Protein AF-A0A850T9M6-F1 (afdb_monomer)

Organism: NCBI:txid2292

Radius of gyration: 22.53 Å; Cα contacts (8 Å, |Δi|>4): 343; chains: 1; bounding box: 45×44×78 Å

pLDDT: mean 71.08, std 20.0, range [28.33, 97.94]

Nearest PDB structures (foldseek):
  4u7a-assembly1_A  TM=3.001E-01  e=3.888E+00  Saccharomyces cerevisiae
  6cb1-assembly1_s  TM=3.003E-01  e=6.653E+00  Saccharomyces cerevisiae BY4741

Secondary structure (DSSP, 8-state):
---TT----------S--HHHHHHHHHTTSSHHHHHHHHHH----B--------------------TT--EEEEETTEEEEE--TTS-GGGHHHHHHHHHHTS--SEEEEEETTEEEEEETTEEEEGGG-TTTSS-TT-TTHHHHHHHHHHHHTSTT--SEEEE---TTSPPP-SS--S-----S-TTTS---B---TTS--S------HHHHHHHHHHHTTEEEEEEE--S------SSSS-----EEEEEEPP---------

Mean predicted aligned error: 13.5 Å

Structure (mmCIF, N/CA/C/O backbone):
data_AF-A0A850T9M6-F1
#
_entry.id   AF-A0A850T9M6-F1
#
loop_
_atom_site.group_PDB
_atom_site.id
_atom_site.type_symbol
_atom_site.label_atom_id
_atom_site.label_alt_id
_atom_site.label_comp_id
_atom_site.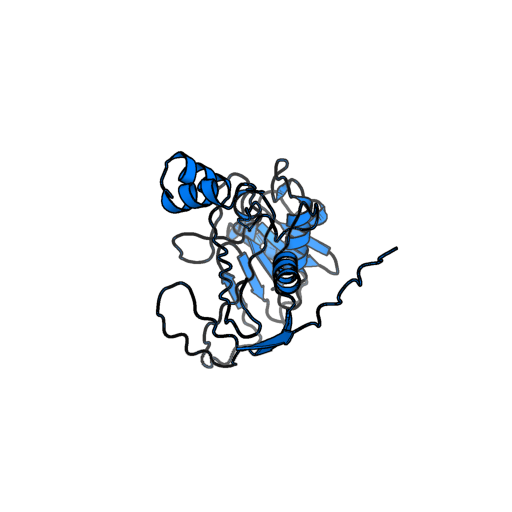label_asym_id
_atom_site.label_entity_id
_atom_site.label_seq_id
_atom_site.pdbx_PDB_ins_code
_atom_site.Cartn_x
_atom_site.Cartn_y
_atom_site.Cartn_z
_atom_site.occupancy
_atom_site.B_iso_or_equiv
_atom_site.auth_seq_id
_atom_site.auth_comp_id
_atom_site.auth_asym_id
_atom_site.auth_atom_id
_atom_site.pdbx_PDB_model_num
ATOM 1 N N . MET A 1 1 ? -23.544 -5.830 32.682 1.00 41.84 1 MET A N 1
ATOM 2 C CA . MET A 1 1 ? -22.616 -6.825 32.108 1.00 41.84 1 MET A CA 1
ATOM 3 C C . MET A 1 1 ? -23.428 -8.088 31.911 1.00 41.84 1 MET A C 1
ATOM 5 O O . MET A 1 1 ? -24.127 -8.452 32.847 1.00 41.84 1 MET A O 1
ATOM 9 N N . GLY A 1 2 ? -23.462 -8.617 30.689 1.00 39.50 2 GLY A N 1
ATOM 10 C CA . GLY A 1 2 ? -24.305 -9.758 30.318 1.00 39.50 2 GLY A CA 1
ATOM 11 C C . GLY A 1 2 ? -23.814 -11.073 30.923 1.00 39.50 2 GLY A C 1
ATOM 12 O O . GLY A 1 2 ? -22.624 -11.208 31.206 1.00 39.50 2 GLY A O 1
ATOM 13 N N . SER A 1 3 ? -24.736 -11.999 31.167 1.00 34.75 3 SER A N 1
ATOM 14 C CA . SER A 1 3 ? -24.468 -13.336 31.706 1.00 34.75 3 SER A CA 1
ATOM 15 C C . SER A 1 3 ? -23.745 -14.236 30.688 1.00 34.75 3 SER A C 1
ATOM 17 O O . SER A 1 3 ? -23.842 -13.992 29.482 1.00 34.75 3 SER A O 1
ATOM 19 N N . PRO A 1 4 ? -23.051 -15.304 31.135 1.00 38.16 4 PRO A N 1
ATOM 20 C CA . PRO A 1 4 ? -22.509 -16.325 30.238 1.00 38.16 4 PRO A CA 1
ATOM 21 C C . PRO A 1 4 ? -23.652 -16.922 29.401 1.00 38.16 4 PRO A C 1
ATOM 23 O O . PRO A 1 4 ? -24.587 -17.492 29.960 1.00 38.16 4 PRO A O 1
ATOM 26 N N . GLY A 1 5 ? -23.613 -16.726 28.080 1.00 45.19 5 GLY A N 1
ATOM 27 C CA . GLY A 1 5 ? -24.693 -17.092 27.149 1.00 45.19 5 GLY A CA 1
ATOM 28 C C . GLY A 1 5 ? -25.248 -15.934 26.310 1.00 45.19 5 GLY A C 1
ATOM 29 O O . GLY A 1 5 ? -25.942 -16.177 25.321 1.00 45.19 5 GLY A O 1
ATOM 30 N N . ASP A 1 6 ? -24.913 -14.683 26.636 1.00 43.72 6 ASP A N 1
ATOM 31 C CA . ASP A 1 6 ? -25.396 -13.533 25.873 1.00 43.72 6 ASP A CA 1
ATOM 32 C C . ASP A 1 6 ? -24.660 -13.409 24.530 1.00 43.72 6 ASP A C 1
ATOM 34 O O . ASP A 1 6 ? -23.451 -13.184 24.452 1.00 43.72 6 ASP A O 1
ATOM 38 N N . THR A 1 7 ? -25.412 -13.539 23.436 1.00 47.44 7 THR A N 1
ATOM 39 C CA . THR A 1 7 ? -24.894 -13.352 22.077 1.00 47.44 7 THR A CA 1
ATOM 40 C C . THR A 1 7 ? -24.537 -11.879 21.869 1.00 47.44 7 THR A C 1
ATOM 42 O O . THR A 1 7 ? -25.414 -11.024 21.754 1.00 47.44 7 THR A O 1
ATOM 45 N N . GLY A 1 8 ? -23.242 -11.566 21.823 1.00 50.41 8 GLY A N 1
ATOM 46 C CA . GLY A 1 8 ? -22.739 -10.220 21.547 1.00 50.41 8 GLY A CA 1
ATOM 47 C C . GLY A 1 8 ? -22.442 -9.996 20.062 1.00 50.41 8 GLY A C 1
ATOM 48 O O . GLY A 1 8 ? -21.829 -10.838 19.409 1.00 50.41 8 GLY A O 1
ATOM 49 N N . LEU A 1 9 ? -22.829 -8.836 19.523 1.00 46.00 9 LEU A N 1
ATOM 50 C CA . LEU A 1 9 ? -22.424 -8.386 18.188 1.00 46.00 9 LEU A CA 1
ATOM 51 C C . LEU A 1 9 ? -21.251 -7.409 18.307 1.00 46.00 9 LEU A C 1
ATOM 53 O O . LEU A 1 9 ? -21.397 -6.322 18.863 1.00 46.00 9 LEU A O 1
ATOM 57 N N . ILE A 1 10 ? -20.106 -7.763 17.725 1.00 53.38 10 ILE A N 1
ATOM 58 C CA . ILE A 1 10 ? -18.967 -6.852 17.586 1.00 53.38 10 ILE A CA 1
ATOM 59 C C . ILE A 1 10 ? -18.920 -6.379 16.137 1.00 53.38 10 ILE A C 1
ATOM 61 O O . ILE A 1 10 ? -18.546 -7.126 15.234 1.00 53.38 10 ILE A O 1
ATOM 65 N N . LEU A 1 11 ? -19.304 -5.123 15.913 1.00 50.72 11 LEU A N 1
ATOM 66 C CA . LEU A 1 11 ? -19.231 -4.493 14.600 1.00 50.72 11 LEU A CA 1
ATOM 67 C C . LEU A 1 11 ? -17.925 -3.699 14.481 1.00 50.72 11 LEU A C 1
ATOM 69 O O . LEU A 1 11 ? -17.796 -2.611 15.037 1.00 50.72 11 LEU A O 1
ATOM 73 N N . ILE A 1 12 ? -16.963 -4.223 13.720 1.00 55.34 12 ILE A N 1
ATOM 74 C CA . ILE A 1 12 ? -15.741 -3.494 13.357 1.00 55.34 12 ILE A CA 1
ATOM 75 C C . ILE A 1 12 ? -15.922 -2.956 11.940 1.00 55.34 12 ILE A C 1
ATOM 77 O O . ILE A 1 12 ? -15.677 -3.652 10.953 1.00 55.34 12 ILE A O 1
ATOM 81 N N . GLN A 1 13 ? -16.366 -1.706 11.827 1.00 52.00 13 GLN A N 1
ATOM 82 C CA . GLN A 1 13 ? -16.443 -1.032 10.537 1.00 52.00 13 GLN A CA 1
ATOM 83 C C . GLN A 1 13 ? -15.096 -0.389 10.209 1.00 52.00 13 GLN A C 1
ATOM 85 O O . GLN A 1 13 ? -14.693 0.601 10.813 1.00 52.00 13 GLN A O 1
ATOM 90 N N . ILE A 1 14 ? -14.411 -0.948 9.214 1.00 55.59 14 ILE A N 1
ATOM 91 C CA . ILE A 1 14 ? -13.205 -0.353 8.639 1.00 55.59 14 ILE A CA 1
ATOM 92 C C . ILE A 1 14 ? -13.620 0.340 7.343 1.00 55.59 14 ILE A C 1
ATOM 94 O O . ILE A 1 14 ? -13.916 -0.333 6.354 1.00 55.59 14 ILE A O 1
ATOM 98 N N . ASP A 1 15 ? -13.662 1.666 7.340 1.00 58.06 15 ASP A N 1
ATOM 99 C CA . ASP A 1 15 ? -13.985 2.486 6.166 1.00 58.06 15 ASP A CA 1
ATOM 100 C C . ASP A 1 15 ? -12.717 3.158 5.600 1.00 58.06 15 ASP A C 1
ATOM 102 O O . ASP A 1 15 ? -11.719 3.296 6.303 1.00 58.06 15 ASP A O 1
ATOM 106 N N . GLY A 1 16 ? -12.741 3.568 4.330 1.00 57.72 16 GLY A N 1
ATOM 107 C CA . GLY A 1 16 ? -11.674 4.346 3.682 1.00 57.72 16 GLY A CA 1
ATOM 108 C C . GLY A 1 16 ? -11.668 5.832 4.072 1.00 57.72 16 GLY A C 1
ATOM 109 O O . GLY A 1 16 ? -10.940 6.627 3.479 1.00 57.72 16 GLY A O 1
ATOM 110 N N . LEU A 1 17 ? -12.492 6.230 5.045 1.00 67.44 17 LEU A N 1
ATOM 111 C CA . LEU A 1 17 ? -12.597 7.605 5.516 1.00 67.44 17 LEU A CA 1
ATOM 112 C C . LEU A 1 17 ? -11.320 8.018 6.259 1.00 67.44 17 LEU A C 1
ATOM 114 O O . LEU A 1 17 ? -11.078 7.613 7.395 1.00 67.44 17 LEU A O 1
ATOM 118 N N . SER A 1 18 ? -10.512 8.875 5.634 1.00 70.06 18 SER A N 1
ATOM 119 C CA . SER A 1 18 ? -9.303 9.410 6.273 1.00 70.06 18 SER A CA 1
ATOM 120 C C . SER A 1 18 ? -9.630 10.193 7.550 1.00 70.06 18 SER A C 1
ATOM 122 O O . SER A 1 18 ? -10.650 10.887 7.622 1.00 70.06 18 SER A O 1
ATOM 124 N N . TYR A 1 19 ? -8.722 10.185 8.532 1.00 71.38 19 TYR A N 1
ATOM 125 C CA . TYR A 1 19 ? -8.902 10.937 9.780 1.00 71.38 19 TYR A CA 1
ATOM 126 C C . TYR A 1 19 ? -9.184 12.430 9.546 1.00 71.38 19 TYR A C 1
ATOM 128 O O . TYR A 1 19 ? -10.057 13.018 10.180 1.00 71.38 19 TYR A O 1
ATOM 136 N N . ARG A 1 20 ? -8.522 13.044 8.558 1.00 69.75 20 ARG A N 1
ATOM 137 C CA . ARG A 1 20 ? -8.758 14.449 8.193 1.00 69.75 20 ARG A CA 1
ATOM 138 C C . ARG A 1 20 ? -10.181 14.686 7.679 1.00 69.75 20 ARG A C 1
ATOM 140 O O . ARG A 1 20 ? -10.807 15.691 8.026 1.00 69.75 20 ARG A O 1
ATOM 147 N N . GLN A 1 21 ? -10.696 13.785 6.840 1.00 77.44 21 GLN A N 1
ATOM 148 C CA . GLN A 1 21 ? -12.073 13.874 6.350 1.00 77.44 21 GLN A CA 1
ATOM 149 C C . GLN A 1 21 ? -13.076 13.634 7.480 1.00 77.44 21 GLN A C 1
ATOM 151 O O . GLN A 1 21 ? -14.058 14.367 7.567 1.00 77.44 21 GLN A O 1
ATOM 156 N N . PHE A 1 22 ? -12.790 12.697 8.384 1.00 78.06 22 PHE A N 1
ATOM 157 C CA . PHE A 1 22 ? -13.578 12.466 9.591 1.00 78.06 22 PHE A CA 1
ATOM 158 C C . PHE A 1 22 ? -13.668 13.718 10.478 1.00 78.06 22 PHE A C 1
ATOM 160 O O . PHE A 1 22 ? -14.768 14.175 10.787 1.00 78.06 22 PHE A O 1
ATOM 167 N N . GLN A 1 23 ? -12.534 14.348 10.803 1.00 74.62 23 GLN A N 1
ATOM 168 C CA . GLN A 1 23 ? -12.504 15.603 11.564 1.00 74.62 23 GLN A CA 1
ATOM 169 C C . GLN A 1 23 ? -13.291 16.717 10.863 1.00 74.62 23 GLN A C 1
ATOM 171 O O . GLN A 1 23 ? -14.072 17.430 11.493 1.00 74.62 23 GLN A O 1
ATOM 176 N N . THR A 1 24 ? -13.137 16.839 9.542 1.00 76.88 24 THR A N 1
ATOM 177 C CA . THR A 1 24 ? -13.883 17.819 8.741 1.00 76.88 24 THR A CA 1
ATOM 178 C C . THR A 1 24 ? -15.390 17.554 8.797 1.00 76.88 24 THR A C 1
ATOM 180 O O . THR A 1 24 ? -16.179 18.491 8.921 1.00 76.88 24 THR A O 1
ATOM 183 N N . ALA A 1 25 ? -15.808 16.288 8.723 1.00 80.00 25 ALA A N 1
ATOM 184 C CA . ALA A 1 25 ? -17.208 15.890 8.789 1.00 80.00 25 ALA A CA 1
ATOM 185 C C . ALA A 1 25 ? -17.823 16.178 10.169 1.00 80.00 25 ALA A C 1
ATOM 187 O O . ALA A 1 25 ? -18.921 16.733 10.232 1.00 80.00 25 ALA A O 1
ATOM 188 N N . LEU A 1 26 ? -17.104 15.889 11.261 1.00 75.25 26 LEU A N 1
ATOM 189 C CA . LEU A 1 26 ? -17.526 16.228 12.626 1.00 75.25 26 LEU A CA 1
ATOM 190 C C . LEU A 1 26 ? -17.630 17.744 12.845 1.00 75.25 26 LEU A C 1
ATOM 192 O O . LEU A 1 26 ? -18.630 18.224 13.387 1.00 75.25 26 LEU A O 1
ATOM 196 N N . GLY A 1 27 ? -16.625 18.503 12.395 1.00 73.06 27 GLY A N 1
ATOM 197 C CA . GLY A 1 27 ? -16.596 19.964 12.507 1.00 73.06 27 GLY A CA 1
ATOM 198 C C . GLY A 1 27 ? -17.743 20.631 11.746 1.00 73.06 27 GLY A C 1
ATOM 199 O O . GLY A 1 27 ? -18.393 21.528 12.271 1.00 73.06 27 GLY A O 1
ATOM 200 N N . LYS A 1 28 ? -18.068 20.124 10.550 1.00 86.12 28 LYS A N 1
ATOM 201 C CA . LYS A 1 28 ? -19.204 20.588 9.732 1.00 86.12 28 LYS A CA 1
ATOM 202 C C . LYS A 1 28 ? -20.556 19.984 10.136 1.00 86.12 28 LYS A C 1
ATOM 204 O O . LYS A 1 28 ? -21.520 20.128 9.394 1.00 86.12 28 LYS A O 1
ATOM 209 N N . ASN A 1 29 ? -20.623 19.278 11.266 1.00 82.56 29 ASN A N 1
ATOM 210 C CA . ASN A 1 29 ? -21.823 18.604 11.766 1.00 82.56 29 ASN A CA 1
ATOM 211 C C . ASN A 1 29 ? -22.498 17.652 10.754 1.00 82.56 29 ASN A C 1
ATOM 213 O O . ASN A 1 29 ? -23.704 17.437 10.799 1.00 82.56 29 ASN A O 1
ATOM 217 N N . ARG A 1 30 ? -21.719 17.051 9.846 1.00 79.94 30 ARG A N 1
ATOM 218 C CA . ARG A 1 30 ? -22.204 16.072 8.853 1.00 79.94 30 ARG A CA 1
ATOM 219 C C . ARG A 1 30 ? -22.431 14.681 9.453 1.00 79.94 30 ARG A C 1
ATOM 221 O O . ARG A 1 30 ? -22.978 13.813 8.789 1.00 79.94 30 ARG A O 1
ATOM 228 N N . MET A 1 31 ? -21.992 14.468 10.696 1.00 77.31 31 MET A N 1
ATOM 229 C CA . MET A 1 31 ? -22.140 13.217 11.449 1.00 77.31 31 MET A CA 1
ATOM 230 C C . MET A 1 31 ? -22.695 13.499 12.862 1.00 77.31 31 MET A C 1
ATOM 232 O O . MET A 1 31 ? -22.008 13.252 13.855 1.00 77.31 31 MET A O 1
ATOM 236 N N . PRO A 1 32 ? -23.912 14.063 12.983 1.00 73.00 32 PRO A N 1
ATOM 237 C CA . PRO A 1 32 ? -24.423 14.603 14.247 1.00 73.00 32 PRO A CA 1
ATOM 238 C C . PRO A 1 32 ? -24.642 13.524 15.316 1.00 73.00 32 PRO A C 1
ATOM 240 O O . PRO A 1 32 ? -24.296 13.727 16.478 1.00 73.00 32 PRO A O 1
ATOM 243 N N . TYR A 1 33 ? -25.135 12.345 14.923 1.00 72.56 33 TYR A N 1
ATOM 244 C CA . TYR A 1 33 ? -25.311 11.217 15.841 1.00 72.56 33 TYR A CA 1
ATOM 245 C C . TYR A 1 33 ? -23.971 10.703 16.381 1.00 72.56 33 TYR A C 1
ATOM 247 O O . TYR A 1 33 ? -23.811 10.509 17.583 1.00 72.56 33 TYR A O 1
ATOM 255 N N . LEU A 1 34 ? -22.971 10.559 15.507 1.00 69.44 34 LEU A N 1
ATOM 256 C CA . LEU A 1 34 ? -21.636 10.132 15.917 1.00 69.44 34 LEU A CA 1
ATOM 257 C C . LEU A 1 34 ? -20.974 11.171 16.830 1.00 69.44 34 LEU A C 1
ATOM 259 O O . LEU A 1 34 ? -20.407 10.808 17.854 1.00 69.44 34 LEU A O 1
ATOM 263 N N . LYS A 1 35 ? -21.119 12.466 16.525 1.00 70.31 35 LYS A N 1
ATOM 264 C CA . LYS A 1 35 ? -20.670 13.567 17.392 1.00 70.31 35 LYS A CA 1
ATOM 265 C C . LYS A 1 35 ? -21.298 13.487 18.791 1.00 70.31 35 LYS A C 1
ATOM 267 O O . LYS A 1 35 ? -20.598 13.657 19.784 1.00 70.31 35 LYS A O 1
ATOM 272 N N . HIS A 1 36 ? -22.591 13.173 18.877 1.00 72.81 36 HIS A N 1
ATOM 273 C CA . HIS A 1 36 ? -23.288 12.961 20.150 1.00 72.81 36 HIS A CA 1
ATOM 274 C C . HIS A 1 36 ? -22.767 11.741 20.921 1.00 72.81 36 HIS A C 1
ATOM 276 O O . HIS A 1 36 ? -22.520 11.835 22.123 1.00 72.81 36 HIS A O 1
ATOM 282 N N . LEU A 1 37 ? -22.550 10.609 20.241 1.00 65.69 37 LEU A N 1
ATOM 283 C CA . LEU A 1 37 ? -21.987 9.403 20.860 1.00 65.69 37 LEU A CA 1
ATOM 284 C C . LEU A 1 37 ? -20.586 9.647 21.432 1.00 65.69 37 LEU A C 1
ATOM 286 O O . LEU A 1 37 ? -20.303 9.223 22.557 1.00 65.69 37 LEU A O 1
ATOM 290 N N . LEU A 1 38 ? -19.738 10.363 20.688 1.00 66.44 38 LEU A N 1
ATOM 291 C CA . LEU A 1 38 ? -18.390 10.729 21.122 1.00 66.44 38 LEU A CA 1
ATOM 292 C C . LEU A 1 38 ? -18.409 11.542 22.423 1.00 66.44 38 LEU A C 1
ATOM 294 O O . LEU A 1 38 ? -17.630 11.263 23.331 1.00 66.44 38 LEU A O 1
ATOM 298 N N . ASN A 1 39 ? -19.361 12.468 22.554 1.00 67.94 39 ASN A N 1
ATOM 299 C CA . ASN A 1 39 ? -19.514 13.301 23.747 1.00 67.94 39 ASN A CA 1
ATOM 300 C C . ASN A 1 39 ? -20.001 12.526 24.985 1.00 67.94 39 ASN A C 1
ATOM 302 O O . ASN A 1 39 ? -19.712 12.938 26.108 1.00 67.94 39 ASN A O 1
ATOM 306 N N . LYS A 1 40 ? -20.742 11.422 24.804 1.00 62.03 40 LYS A N 1
ATOM 307 C CA . LYS A 1 40 ? -21.294 10.632 25.917 1.00 62.03 40 LYS A CA 1
ATOM 308 C C . LYS A 1 40 ? -20.326 9.574 26.454 1.00 62.03 40 LYS A C 1
ATOM 310 O O . LYS A 1 40 ? -20.072 9.561 27.654 1.00 62.03 40 LYS A O 1
ATOM 315 N N . ASN A 1 41 ? -19.793 8.707 25.587 1.00 50.91 41 ASN A N 1
ATOM 316 C CA . ASN A 1 41 ? -19.165 7.442 26.015 1.00 50.91 41 ASN A CA 1
ATOM 317 C C . ASN A 1 41 ? -17.749 7.196 25.464 1.00 50.91 41 ASN A C 1
ATOM 319 O O . ASN A 1 41 ? -17.084 6.263 25.904 1.00 50.91 41 ASN A O 1
ATOM 323 N N . TYR A 1 42 ? -17.261 8.015 24.529 1.00 51.31 42 TYR A N 1
ATOM 324 C CA . TYR A 1 42 ? -15.978 7.795 23.846 1.00 51.31 42 TYR A CA 1
ATOM 325 C C . TYR A 1 42 ? -15.052 9.001 24.023 1.00 51.31 42 TYR A C 1
ATOM 327 O O . TYR A 1 42 ? -14.552 9.574 23.056 1.00 51.31 42 TYR A O 1
ATOM 335 N N . LYS A 1 43 ? -14.814 9.386 25.286 1.00 46.34 43 LYS A N 1
ATOM 336 C CA . LYS A 1 43 ? -14.027 10.577 25.667 1.00 46.34 43 LYS A CA 1
ATOM 337 C C . LYS A 1 43 ? -12.554 10.548 25.224 1.00 46.34 43 LYS A C 1
ATOM 339 O O . LYS A 1 43 ? -11.872 11.554 25.359 1.00 46.34 43 LYS A O 1
ATOM 344 N N . ASN A 1 44 ? -12.074 9.436 24.664 1.00 46.44 44 ASN A N 1
ATOM 345 C CA . ASN A 1 44 ? -10.696 9.256 24.217 1.00 46.44 44 ASN A CA 1
ATOM 346 C C . ASN A 1 44 ? -10.658 8.827 22.744 1.00 46.44 44 ASN A C 1
ATOM 348 O O . ASN A 1 44 ? -10.510 7.647 22.433 1.00 46.44 44 ASN A O 1
ATOM 352 N N . ILE A 1 45 ? -10.781 9.788 21.827 1.00 45.00 45 ILE A N 1
ATOM 353 C CA . ILE A 1 45 ? -10.467 9.552 20.413 1.00 45.00 45 ILE A CA 1
ATOM 354 C C . ILE A 1 45 ? -8.950 9.539 20.293 1.00 45.00 45 ILE A C 1
ATOM 356 O O . ILE A 1 45 ? -8.296 10.546 20.566 1.00 45.00 45 ILE A O 1
ATOM 360 N N . ARG A 1 46 ? -8.385 8.408 19.878 1.00 48.03 46 ARG A N 1
ATOM 361 C CA . ARG A 1 46 ? -6.953 8.301 19.614 1.00 48.03 46 ARG A CA 1
ATOM 362 C C . ARG A 1 46 ? -6.732 7.903 18.154 1.00 48.03 46 ARG A C 1
ATOM 364 O O . ARG A 1 46 ? -7.354 6.976 17.635 1.00 48.03 46 ARG A O 1
ATOM 371 N N . SER A 1 47 ? -5.876 8.651 17.463 1.00 39.06 47 SER A N 1
ATOM 372 C CA . SER A 1 47 ? -5.465 8.338 16.093 1.00 39.06 47 SER A CA 1
ATOM 373 C C . SER A 1 47 ? -4.492 7.172 16.132 1.00 39.06 47 SER A C 1
ATOM 375 O O . SER A 1 47 ? -3.390 7.317 16.661 1.00 39.06 47 SER A O 1
ATOM 377 N N . PHE A 1 48 ? -4.889 6.033 15.576 1.00 44.38 48 PHE A N 1
ATOM 378 C CA . PHE A 1 48 ? -4.074 4.835 15.580 1.00 44.38 48 PHE A CA 1
ATOM 379 C C . PHE A 1 48 ? -4.219 4.059 14.290 1.00 44.38 48 PHE A C 1
ATOM 381 O O . PHE A 1 48 ? -5.279 4.001 13.675 1.00 44.38 48 PHE A O 1
ATOM 388 N N . PHE A 1 49 ? -3.109 3.435 13.936 1.00 36.50 49 PHE A N 1
ATOM 389 C CA . PHE A 1 49 ? -2.930 2.612 12.764 1.00 36.50 49 PHE A CA 1
ATOM 390 C C . PHE A 1 49 ? -3.856 1.396 12.725 1.00 36.50 49 PHE A C 1
ATOM 392 O O . PHE A 1 49 ? -4.193 0.799 13.739 1.00 36.50 49 PHE A O 1
ATOM 399 N N . LEU A 1 50 ? -4.235 1.017 11.512 1.00 28.33 50 LEU A N 1
ATOM 400 C CA . LEU A 1 50 ? -5.094 -0.112 11.197 1.00 28.33 50 LEU A CA 1
ATOM 401 C C . LEU A 1 50 ? -4.857 -0.454 9.726 1.00 28.33 50 LEU A C 1
ATOM 403 O O . LEU A 1 50 ? -4.806 0.440 8.885 1.00 28.33 50 LEU A O 1
ATOM 407 N N . LYS A 1 51 ? -4.688 -1.737 9.403 1.00 35.66 51 LYS A N 1
ATOM 408 C CA . LYS A 1 51 ? -4.552 -2.208 8.017 1.00 35.66 51 LYS A CA 1
ATOM 409 C C . LYS A 1 51 ? -5.784 -3.039 7.688 1.00 35.66 51 LYS A C 1
ATOM 411 O O . LYS A 1 51 ? -6.084 -3.983 8.405 1.00 35.66 51 LYS A O 1
ATOM 416 N N . LYS A 1 52 ? -6.504 -2.701 6.625 1.00 33.41 52 LYS A N 1
ATOM 417 C CA . LYS A 1 52 ? -7.618 -3.516 6.134 1.00 33.41 52 LYS A CA 1
ATOM 418 C C . LYS A 1 52 ? -7.053 -4.600 5.215 1.00 33.41 52 LYS A C 1
ATOM 420 O O . LYS A 1 52 ? -6.314 -4.280 4.290 1.00 33.41 52 LYS A O 1
ATOM 425 N N . GLN A 1 53 ? -7.395 -5.861 5.460 1.00 32.34 53 GLN A N 1
ATOM 426 C CA . GLN A 1 53 ? -7.358 -6.896 4.426 1.00 32.34 53 GLN A CA 1
ATOM 427 C C . GLN A 1 53 ? -8.774 -7.026 3.863 1.00 32.34 53 GLN A C 1
ATOM 429 O O . GLN A 1 53 ? -9.741 -7.058 4.625 1.00 32.34 53 GLN A O 1
ATOM 434 N N . LYS A 1 54 ? -8.909 -7.088 2.539 1.00 34.12 54 LYS A N 1
ATOM 435 C CA . LYS A 1 54 ? -10.142 -7.543 1.900 1.00 34.12 54 LYS A CA 1
ATOM 436 C C . LYS A 1 54 ? -9.768 -8.507 0.783 1.00 34.12 54 LYS A C 1
ATOM 438 O O . LYS A 1 54 ? -9.009 -8.147 -0.109 1.00 34.12 54 LYS A O 1
ATOM 443 N N . ALA A 1 55 ? -10.283 -9.725 0.898 1.00 32.50 55 ALA A N 1
ATOM 444 C CA . ALA A 1 55 ? -10.295 -10.717 -0.162 1.00 32.50 55 ALA A CA 1
ATOM 445 C C . ALA A 1 55 ? -11.348 -10.324 -1.207 1.00 32.50 55 ALA A C 1
ATOM 447 O O . ALA A 1 55 ? -12.406 -9.792 -0.852 1.00 32.50 55 ALA A O 1
ATOM 448 N N . GLN A 1 56 ? -11.069 -10.605 -2.478 1.00 37.53 56 GLN A N 1
ATOM 449 C CA . GLN A 1 56 ? -12.042 -10.483 -3.554 1.00 37.53 56 GLN A CA 1
ATOM 450 C C . GLN A 1 56 ? -12.032 -11.774 -4.377 1.00 37.53 56 GLN A C 1
ATOM 452 O O . GLN A 1 56 ? -11.037 -12.100 -5.015 1.00 37.53 56 GLN A O 1
ATOM 457 N N . ASN A 1 57 ? -13.150 -12.501 -4.319 1.00 30.44 57 ASN A N 1
ATOM 458 C CA . ASN A 1 57 ? -13.493 -13.571 -5.249 1.00 30.44 57 ASN A CA 1
ATOM 459 C C . ASN A 1 57 ? -14.075 -12.948 -6.522 1.00 30.44 57 ASN A C 1
ATOM 461 O O . ASN A 1 57 ? -15.000 -12.131 -6.439 1.00 30.44 57 ASN A O 1
ATOM 465 N N . ARG A 1 58 ? -13.594 -13.392 -7.684 1.00 35.12 58 ARG A N 1
ATOM 466 C CA . ARG A 1 58 ? -14.378 -13.432 -8.921 1.00 35.12 58 ARG A CA 1
ATOM 467 C C . ARG A 1 58 ? -14.176 -14.781 -9.603 1.00 35.12 58 ARG A C 1
ATOM 469 O O . ARG A 1 58 ? -13.082 -15.326 -9.617 1.00 35.12 58 ARG A O 1
ATOM 476 N N . ASP A 1 59 ? -15.305 -15.271 -10.086 1.00 35.94 59 ASP A N 1
ATOM 477 C CA . ASP A 1 59 ? -15.567 -16.544 -10.740 1.00 35.94 59 ASP A CA 1
ATOM 478 C C . ASP A 1 59 ? -14.931 -16.541 -12.142 1.00 35.94 59 ASP A C 1
ATOM 480 O O . ASP A 1 59 ? -15.332 -15.753 -13.001 1.00 35.94 59 ASP A O 1
ATOM 484 N N . GLU A 1 60 ? -13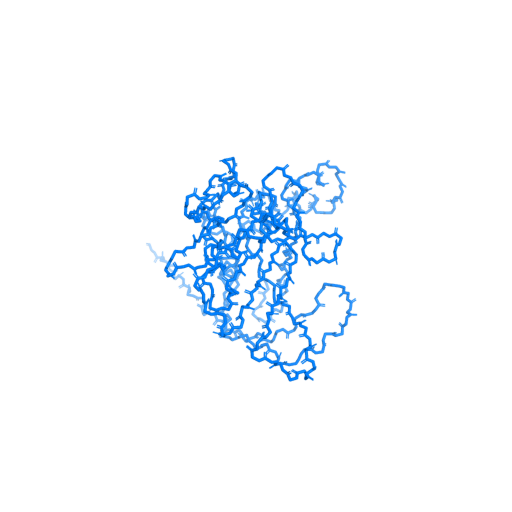.914 -17.374 -12.366 1.00 36.31 60 GLU A N 1
ATOM 485 C CA . GLU A 1 60 ? -13.367 -17.646 -13.699 1.00 36.31 60 GLU A CA 1
ATOM 486 C C . GLU A 1 60 ? -13.804 -19.045 -14.122 1.00 36.31 60 GLU A C 1
ATOM 488 O O . GLU A 1 60 ? -13.142 -20.055 -13.882 1.00 36.31 60 GLU A O 1
ATOM 493 N N . SER A 1 61 ? -14.956 -19.102 -14.784 1.00 38.22 61 SER A N 1
ATOM 494 C CA . SER A 1 61 ? -15.354 -20.267 -15.555 1.00 38.22 61 SER A CA 1
ATOM 495 C C . SER A 1 61 ? -14.301 -20.547 -16.636 1.00 38.22 61 SER A C 1
ATOM 497 O O . SER A 1 61 ? -14.216 -19.819 -17.626 1.00 38.22 61 SER A O 1
ATOM 499 N N . SER A 1 62 ? -13.524 -21.614 -16.436 1.00 39.69 62 SER A N 1
ATOM 500 C CA . SER A 1 62 ? -13.009 -22.523 -17.468 1.00 39.69 62 SER A CA 1
ATOM 501 C C . SER A 1 62 ? -12.594 -21.857 -18.795 1.00 39.69 62 SER A C 1
ATOM 503 O O . SER A 1 62 ? -13.225 -22.059 -19.836 1.00 39.69 62 SER A O 1
ATOM 505 N N . ARG A 1 63 ? -11.486 -21.111 -18.788 1.00 42.66 63 ARG A N 1
ATOM 506 C CA . ARG A 1 63 ? -10.667 -20.919 -19.995 1.00 42.66 63 ARG A CA 1
ATOM 507 C C . ARG A 1 63 ? -9.386 -21.718 -19.830 1.00 42.66 63 ARG A C 1
ATOM 509 O O . ARG A 1 63 ? -8.704 -21.585 -18.821 1.00 42.66 63 ARG A O 1
ATOM 516 N N . THR A 1 64 ? -9.066 -22.561 -20.804 1.00 39.03 64 THR A N 1
ATOM 517 C CA . THR A 1 64 ? -7.794 -23.286 -20.855 1.00 39.03 64 THR A CA 1
ATOM 518 C C . THR A 1 64 ? -6.681 -22.262 -21.062 1.00 39.03 64 THR A C 1
ATOM 520 O O . THR A 1 64 ? -6.517 -21.735 -22.160 1.00 39.03 64 THR A O 1
ATOM 523 N N . ILE A 1 65 ? -5.981 -21.904 -19.985 1.00 50.75 65 ILE A N 1
ATOM 524 C CA . ILE A 1 65 ? -5.019 -20.800 -19.997 1.00 50.75 65 ILE A CA 1
ATOM 525 C C . ILE A 1 65 ? -3.686 -21.282 -20.572 1.00 50.75 65 ILE A C 1
ATOM 527 O O . ILE A 1 65 ? -3.103 -22.245 -20.071 1.00 50.75 65 ILE A O 1
ATOM 531 N N . SER A 1 66 ? -3.191 -20.593 -21.602 1.00 51.44 66 SER A N 1
ATOM 532 C CA . SER A 1 66 ? -1.895 -20.886 -22.218 1.00 51.44 66 SER A CA 1
ATOM 533 C C . SER A 1 66 ? -0.739 -20.563 -21.261 1.00 51.44 66 SER A C 1
ATOM 535 O O . SER A 1 66 ? -0.796 -19.596 -20.498 1.00 51.44 66 SER A O 1
ATOM 537 N N . ALA A 1 67 ? 0.329 -21.364 -21.299 1.00 59.41 67 ALA A N 1
ATOM 538 C CA . ALA A 1 67 ? 1.540 -21.156 -20.497 1.00 59.41 67 ALA A CA 1
ATOM 539 C C . ALA A 1 67 ? 2.346 -19.902 -20.907 1.00 59.41 67 ALA A C 1
ATOM 541 O O . ALA A 1 67 ? 3.251 -19.496 -20.174 1.00 59.41 67 ALA A O 1
ATOM 542 N N . ASP A 1 68 ? 1.977 -19.287 -22.036 1.00 65.44 68 ASP A N 1
ATOM 543 C CA . ASP A 1 68 ? 2.704 -18.193 -22.688 1.00 65.44 68 ASP A CA 1
ATOM 544 C C . ASP A 1 68 ? 2.023 -16.823 -22.556 1.00 65.44 68 ASP A C 1
ATOM 546 O O . ASP A 1 68 ? 2.461 -15.840 -23.148 1.00 65.44 68 ASP A O 1
ATOM 550 N N . GLU A 1 69 ? 0.960 -16.732 -21.759 1.00 73.25 69 GLU A N 1
ATOM 551 C CA . GLU A 1 69 ? 0.188 -15.503 -21.589 1.00 73.25 69 GLU A CA 1
ATOM 552 C C . GLU A 1 69 ? 0.697 -14.650 -20.413 1.00 73.25 69 GLU A C 1
ATOM 554 O O . GLU A 1 69 ? 0.942 -15.155 -19.313 1.00 73.25 69 GLU A O 1
ATOM 559 N N . ILE A 1 70 ? 0.811 -13.335 -20.630 1.00 79.12 70 ILE A N 1
ATOM 560 C CA . ILE A 1 70 ? 1.006 -12.357 -19.551 1.00 79.12 70 ILE A CA 1
ATOM 561 C C . ILE A 1 70 ? -0.322 -12.189 -18.815 1.00 79.12 70 ILE A C 1
ATOM 563 O O . ILE A 1 70 ? -1.326 -11.829 -19.424 1.00 79.12 70 ILE A O 1
ATOM 567 N N . ARG A 1 71 ? -0.326 -12.385 -17.493 1.00 80.62 71 ARG A N 1
ATOM 568 C CA . ARG A 1 71 ? -1.530 -12.190 -16.670 1.00 80.62 71 ARG A CA 1
ATOM 569 C C . ARG A 1 71 ? -1.426 -10.915 -15.864 1.00 80.62 71 ARG A C 1
ATOM 571 O O . ARG A 1 71 ? -0.394 -10.651 -15.255 1.00 80.62 71 ARG A O 1
ATOM 578 N N . ILE A 1 72 ? -2.512 -10.155 -15.814 1.00 81.19 72 ILE A N 1
ATOM 579 C CA . ILE A 1 72 ? -2.584 -8.914 -15.050 1.00 81.19 72 ILE A CA 1
ATOM 580 C C . ILE A 1 72 ? -3.801 -8.986 -14.137 1.00 81.19 72 ILE A C 1
ATOM 582 O O . ILE A 1 72 ? -4.915 -9.222 -14.593 1.00 81.19 72 ILE A O 1
ATOM 586 N N . THR A 1 73 ? -3.586 -8.759 -12.846 1.00 82.06 73 THR A N 1
ATOM 587 C CA . THR A 1 73 ? -4.659 -8.576 -11.863 1.00 82.06 73 THR A CA 1
ATOM 588 C C . THR A 1 73 ? -4.520 -7.205 -11.233 1.00 82.06 73 THR A C 1
ATOM 590 O O . THR A 1 73 ? -3.413 -6.781 -10.893 1.00 82.06 73 THR A O 1
ATOM 593 N N . THR A 1 74 ? -5.629 -6.484 -11.108 1.00 79.25 74 THR A N 1
ATOM 594 C CA . THR A 1 74 ? -5.647 -5.131 -10.557 1.00 79.25 74 THR A CA 1
ATOM 595 C C . THR A 1 74 ? -6.757 -4.985 -9.531 1.00 79.25 74 THR A C 1
ATOM 597 O O . THR A 1 74 ? -7.836 -5.563 -9.659 1.00 79.25 74 THR A O 1
ATOM 600 N N . MET A 1 75 ? -6.478 -4.206 -8.490 1.00 74.69 75 MET A N 1
ATOM 601 C CA . MET A 1 75 ? -7.467 -3.772 -7.515 1.00 74.69 75 MET A CA 1
ATOM 602 C C . MET A 1 75 ? -7.096 -2.365 -7.053 1.00 74.69 75 MET A C 1
ATOM 604 O O . MET A 1 75 ? -6.112 -2.159 -6.336 1.00 74.69 75 MET A O 1
ATOM 608 N N . GLY A 1 76 ? -7.888 -1.385 -7.481 1.00 84.06 76 GLY A N 1
ATOM 609 C CA . GLY A 1 76 ? -7.637 0.019 -7.191 1.00 84.06 76 GLY A CA 1
ATOM 610 C C . GLY A 1 76 ? -6.300 0.509 -7.766 1.00 84.06 76 GLY A C 1
ATOM 611 O O . GLY A 1 76 ? -6.013 0.272 -8.943 1.00 84.06 76 GLY A O 1
ATOM 612 N N . PRO A 1 77 ? -5.450 1.188 -6.973 1.00 89.38 77 PRO A N 1
ATOM 613 C CA . PRO A 1 77 ? -4.185 1.730 -7.447 1.00 89.38 77 PRO A CA 1
ATOM 614 C C . PRO A 1 77 ? -3.055 0.694 -7.467 1.00 89.38 77 PRO A C 1
ATOM 616 O O . PRO A 1 77 ? -1.925 1.080 -7.728 1.00 89.38 77 PRO A O 1
ATOM 619 N N . LEU A 1 78 ? -3.298 -0.584 -7.156 1.00 91.44 78 LEU A N 1
ATOM 620 C CA . LEU A 1 78 ? -2.279 -1.636 -7.185 1.00 91.44 78 LEU A CA 1
ATOM 621 C C . LEU A 1 78 ? -2.626 -2.706 -8.218 1.00 91.44 78 LEU A C 1
ATOM 623 O O . LEU A 1 78 ? -3.791 -3.055 -8.414 1.00 91.44 78 LEU A O 1
ATOM 627 N N . GLY A 1 79 ? -1.596 -3.259 -8.847 1.00 87.12 79 GLY A N 1
ATOM 628 C CA . GLY A 1 79 ? -1.725 -4.390 -9.750 1.00 87.12 79 GLY A CA 1
ATOM 629 C C . GLY A 1 79 ? -0.510 -5.303 -9.714 1.00 87.12 79 GLY A C 1
ATOM 630 O O . GLY A 1 79 ? 0.578 -4.899 -9.310 1.00 87.12 79 GLY A O 1
ATOM 631 N N . HIS A 1 80 ? -0.704 -6.539 -10.148 1.00 91.31 80 HIS A N 1
ATOM 632 C CA . HIS A 1 80 ? 0.343 -7.540 -10.291 1.00 91.31 80 HIS A CA 1
ATOM 633 C C . HIS A 1 80 ? 0.354 -8.044 -11.731 1.00 91.31 80 HIS A C 1
ATOM 635 O O . HIS A 1 80 ? -0.693 -8.397 -12.276 1.00 91.31 80 HIS A O 1
ATOM 641 N N . ILE A 1 81 ? 1.542 -8.076 -12.327 1.00 87.88 81 ILE A N 1
ATOM 642 C CA . ILE A 1 81 ? 1.797 -8.599 -13.667 1.00 87.88 81 ILE A CA 1
ATOM 643 C C . ILE A 1 81 ? 2.614 -9.880 -13.507 1.00 87.88 81 ILE A C 1
ATOM 645 O O . ILE A 1 81 ? 3.686 -9.861 -12.903 1.00 87.88 81 ILE A O 1
ATOM 649 N N . TYR A 1 82 ? 2.107 -10.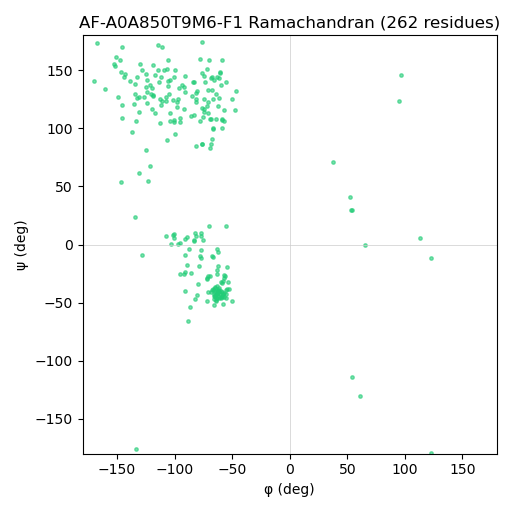981 -14.046 1.00 84.75 82 TYR A N 1
ATOM 650 C CA . TYR A 1 82 ? 2.760 -12.286 -14.060 1.00 84.75 82 TYR A CA 1
ATOM 651 C C . TYR A 1 82 ? 3.244 -12.572 -15.476 1.00 84.75 82 TYR A C 1
ATOM 653 O O . TYR A 1 82 ? 2.451 -12.552 -16.421 1.00 84.75 82 TYR A O 1
ATOM 661 N N . LEU A 1 83 ? 4.542 -12.822 -15.617 1.00 82.19 83 LEU A N 1
ATOM 662 C CA . LEU A 1 83 ? 5.168 -13.096 -16.902 1.00 82.19 83 LEU A CA 1
ATOM 663 C C . LEU A 1 83 ? 5.157 -14.608 -17.187 1.00 82.19 83 LEU A C 1
ATOM 665 O O . LEU A 1 83 ? 5.311 -15.417 -16.266 1.00 82.19 83 LEU A O 1
ATOM 669 N N . PRO A 1 84 ? 4.992 -15.022 -18.454 1.00 72.69 84 PRO A N 1
ATOM 670 C CA . PRO A 1 84 ? 5.078 -16.428 -18.825 1.00 72.69 84 PRO A CA 1
ATOM 671 C C . PRO A 1 84 ? 6.483 -16.978 -18.559 1.00 72.69 84 PRO A C 1
ATOM 673 O O . PRO A 1 84 ? 7.484 -16.297 -18.780 1.00 72.69 84 PRO A O 1
ATOM 676 N N . ARG A 1 85 ? 6.573 -18.244 -18.126 1.00 64.12 85 ARG A N 1
ATOM 677 C CA . ARG A 1 85 ? 7.838 -18.887 -17.703 1.00 64.12 85 ARG A CA 1
ATOM 678 C C . ARG A 1 85 ? 8.943 -18.853 -18.767 1.00 64.12 85 ARG A C 1
ATOM 680 O O . ARG A 1 85 ? 10.116 -18.903 -18.405 1.00 64.12 85 ARG A O 1
ATOM 687 N N . GLN A 1 86 ? 8.575 -18.798 -20.049 1.00 57.09 86 GLN A N 1
ATOM 688 C CA . GLN A 1 86 ? 9.516 -18.756 -21.172 1.00 57.09 86 GLN A CA 1
ATOM 689 C C . GLN A 1 86 ? 10.233 -17.403 -21.294 1.00 57.09 86 GLN A C 1
ATOM 691 O O . GLN A 1 86 ? 11.394 -17.356 -21.706 1.00 57.09 86 GLN A O 1
ATOM 696 N N . ILE A 1 87 ? 9.589 -16.311 -20.861 1.00 57.69 87 ILE A N 1
ATOM 697 C CA . ILE A 1 87 ? 10.258 -15.027 -20.652 1.00 57.69 87 ILE A CA 1
ATOM 698 C C . ILE A 1 87 ? 11.040 -15.165 -19.348 1.00 57.69 87 ILE A C 1
ATOM 700 O O . ILE A 1 87 ? 10.575 -14.859 -18.251 1.00 57.69 87 ILE A O 1
ATOM 704 N N . LEU A 1 88 ? 12.258 -15.690 -19.473 1.00 55.03 88 LEU A N 1
ATOM 705 C CA . LEU A 1 88 ? 13.252 -15.627 -18.415 1.00 55.03 88 LEU A CA 1
ATOM 706 C C . LEU A 1 88 ? 13.284 -14.192 -17.872 1.00 55.03 88 LEU A C 1
ATOM 708 O O . LEU A 1 88 ? 13.387 -13.247 -18.653 1.00 55.03 88 LEU A O 1
ATOM 712 N N . LYS A 1 89 ? 13.255 -14.053 -16.539 1.00 60.34 89 LYS A N 1
ATOM 713 C CA . LYS A 1 89 ? 13.334 -12.811 -15.730 1.00 60.34 89 LYS A CA 1
ATOM 714 C C . LYS A 1 89 ? 14.573 -11.929 -16.001 1.00 60.34 89 LYS A C 1
ATOM 716 O O . LYS A 1 89 ? 14.926 -11.081 -15.190 1.00 60.34 89 LYS A O 1
ATOM 721 N N . LYS A 1 90 ? 15.269 -12.166 -17.113 1.00 59.59 90 LYS A N 1
ATOM 722 C CA . LYS A 1 90 ? 16.546 -11.591 -17.521 1.00 59.59 90 LYS A CA 1
ATOM 723 C C . LYS A 1 90 ? 16.494 -10.079 -17.711 1.00 59.59 90 LYS A C 1
ATOM 725 O O . LYS A 1 90 ? 17.558 -9.480 -17.654 1.00 59.59 90 LYS A O 1
ATOM 730 N N . ASP A 1 91 ? 15.313 -9.470 -17.862 1.00 77.69 91 ASP A N 1
ATOM 731 C CA . ASP A 1 91 ? 15.227 -8.008 -17.900 1.00 77.69 91 ASP A CA 1
ATOM 732 C C . ASP A 1 91 ? 13.949 -7.405 -17.284 1.00 77.69 91 ASP A C 1
ATOM 734 O O . ASP A 1 91 ? 13.240 -6.602 -17.892 1.00 77.69 91 ASP A O 1
ATOM 738 N N . LEU A 1 92 ? 13.651 -7.771 -16.029 1.00 87.81 92 LEU A N 1
ATOM 739 C CA . LEU A 1 92 ? 12.593 -7.101 -15.249 1.00 87.81 92 LEU A CA 1
ATOM 740 C C . LEU A 1 92 ? 12.831 -5.588 -15.131 1.00 87.81 92 LEU A C 1
ATOM 742 O O . LEU A 1 92 ? 11.879 -4.818 -15.033 1.00 87.81 92 LEU A O 1
ATOM 746 N N . LYS A 1 93 ? 14.098 -5.160 -15.173 1.00 89.94 93 LYS A N 1
ATOM 747 C CA . LYS A 1 93 ? 14.484 -3.752 -15.132 1.00 89.94 93 LYS A CA 1
ATOM 748 C C . LYS A 1 93 ? 14.018 -3.004 -16.381 1.00 89.94 93 LYS A C 1
ATOM 750 O O . LYS A 1 93 ? 13.378 -1.966 -16.229 1.00 89.94 93 LYS A O 1
ATOM 755 N N . ALA A 1 94 ? 14.318 -3.500 -17.583 1.00 86.00 94 ALA A N 1
ATOM 756 C CA . ALA A 1 94 ? 13.848 -2.875 -18.817 1.00 86.00 94 ALA A CA 1
ATOM 757 C C . ALA A 1 94 ? 12.322 -2.904 -18.903 1.00 86.00 94 ALA A C 1
ATOM 759 O O . ALA A 1 94 ? 11.719 -1.886 -19.219 1.00 86.00 94 ALA A O 1
ATOM 760 N N . ALA A 1 95 ? 11.685 -4.019 -18.526 1.00 88.06 95 ALA A N 1
ATOM 761 C CA . ALA A 1 95 ? 10.227 -4.097 -18.490 1.00 88.06 95 ALA A CA 1
ATOM 762 C C . ALA A 1 95 ? 9.615 -3.050 -17.539 1.00 88.06 95 ALA A C 1
ATOM 764 O O . ALA A 1 95 ? 8.682 -2.343 -17.912 1.00 88.06 95 ALA A O 1
ATOM 765 N N . ALA A 1 96 ? 10.161 -2.902 -16.327 1.00 90.94 96 ALA A N 1
ATOM 766 C CA . ALA A 1 96 ? 9.712 -1.883 -15.382 1.00 90.94 96 ALA A CA 1
ATOM 767 C C . ALA A 1 96 ? 9.913 -0.459 -15.923 1.00 90.94 96 ALA A C 1
ATOM 769 O O . ALA A 1 96 ? 9.035 0.386 -15.756 1.00 90.94 96 ALA A O 1
ATOM 770 N N . TRP A 1 97 ? 11.039 -0.201 -16.592 1.00 89.81 97 TRP A N 1
ATOM 771 C CA . TRP A 1 97 ? 11.324 1.088 -17.220 1.00 89.81 97 TRP A CA 1
ATOM 772 C C . TRP A 1 97 ? 10.341 1.412 -18.352 1.00 89.81 97 TRP A C 1
ATOM 774 O O . TRP A 1 97 ? 9.776 2.503 -18.373 1.00 89.81 97 TRP A O 1
ATOM 784 N N . GLU A 1 98 ? 10.064 0.456 -19.239 1.00 85.56 98 GLU A N 1
ATOM 785 C CA . GLU A 1 98 ? 9.097 0.618 -20.331 1.00 85.56 98 GLU A CA 1
ATOM 786 C C . GLU A 1 98 ? 7.675 0.861 -19.818 1.00 85.56 98 GLU A C 1
ATOM 788 O O . GLU A 1 98 ? 6.958 1.718 -20.334 1.00 85.56 98 GLU A O 1
ATOM 793 N N . LEU A 1 99 ? 7.265 0.175 -18.750 1.00 88.62 99 LEU A N 1
ATOM 794 C CA . LEU A 1 99 ? 5.971 0.437 -18.119 1.00 88.62 99 LEU A CA 1
ATOM 795 C C . LEU A 1 99 ? 5.870 1.873 -17.586 1.00 88.62 99 LEU A C 1
ATOM 797 O O . LEU A 1 99 ? 4.813 2.494 -17.691 1.00 88.62 99 LEU A O 1
ATOM 801 N N . VAL A 1 100 ? 6.957 2.417 -17.041 1.00 91.25 100 VAL A N 1
ATOM 802 C CA . VAL A 1 100 ? 6.992 3.800 -16.554 1.00 91.25 100 VAL A CA 1
ATOM 803 C C . VAL A 1 100 ? 6.982 4.805 -17.705 1.00 91.25 100 VAL A C 1
ATOM 805 O O . VAL A 1 100 ? 6.203 5.756 -17.674 1.00 91.25 100 VAL A O 1
ATOM 808 N N . VAL A 1 101 ? 7.840 4.621 -18.708 1.00 85.94 101 VAL A N 1
ATOM 809 C CA . VAL A 1 101 ? 8.069 5.618 -19.767 1.00 85.94 101 VAL A CA 1
ATOM 810 C C . VAL A 1 101 ? 7.012 5.541 -20.863 1.00 85.94 101 VAL A C 1
ATOM 812 O O . VAL A 1 101 ? 6.451 6.566 -21.247 1.00 85.94 101 VAL A O 1
ATOM 815 N N . SER A 1 102 ? 6.718 4.335 -21.343 1.00 81.38 102 SER A N 1
ATOM 816 C CA . SER A 1 102 ? 5.858 4.106 -22.506 1.00 81.38 102 SER A CA 1
ATOM 817 C C . SER A 1 102 ? 4.393 3.938 -22.102 1.00 81.38 102 SER A C 1
ATOM 819 O O . SER A 1 102 ? 3.505 4.483 -22.755 1.00 81.38 102 SER A O 1
ATOM 821 N N . ALA A 1 103 ? 4.124 3.234 -20.996 1.00 82.56 103 ALA A N 1
ATOM 822 C CA . ALA A 1 103 ? 2.760 3.030 -20.491 1.00 82.56 103 ALA A CA 1
ATOM 823 C C . ALA A 1 103 ? 2.336 4.042 -19.409 1.00 82.56 103 ALA A C 1
ATOM 825 O O . ALA A 1 103 ? 1.216 3.963 -18.902 1.00 82.56 103 ALA A O 1
ATOM 826 N N . ALA A 1 104 ? 3.210 4.995 -19.059 1.00 89.75 104 ALA A N 1
ATOM 827 C CA . ALA A 1 104 ? 2.965 6.029 -18.053 1.00 89.75 104 ALA A CA 1
ATOM 828 C C . ALA A 1 104 ? 2.521 5.480 -16.680 1.00 89.75 104 ALA A C 1
ATOM 830 O O . ALA A 1 104 ? 1.791 6.148 -15.938 1.00 89.75 104 ALA A O 1
ATOM 831 N N . ILE A 1 105 ? 2.952 4.262 -16.323 1.00 92.19 105 ILE A N 1
ATOM 832 C CA . ILE A 1 105 ? 2.689 3.689 -15.004 1.00 92.19 105 ILE A CA 1
ATOM 833 C C . ILE A 1 105 ? 3.529 4.446 -13.972 1.00 92.19 105 ILE A C 1
ATOM 835 O O . ILE A 1 105 ? 4.752 4.475 -14.084 1.00 92.19 105 ILE A O 1
ATOM 839 N N . PRO A 1 106 ? 2.916 5.039 -12.936 1.00 94.62 106 PRO A N 1
ATOM 840 C CA . PRO A 1 106 ? 3.651 5.916 -12.036 1.00 94.62 106 PRO A CA 1
ATOM 841 C C . PRO A 1 106 ? 4.811 5.293 -11.269 1.00 94.62 106 PRO A C 1
ATOM 843 O O . PRO A 1 106 ? 5.834 5.944 -11.059 1.00 94.62 106 PRO A O 1
ATOM 846 N N . LEU A 1 107 ? 4.611 4.068 -10.790 1.00 96.94 107 LEU A N 1
ATOM 847 C CA . LEU A 1 107 ? 5.548 3.386 -9.919 1.00 96.94 107 LEU A CA 1
ATOM 848 C C . LEU A 1 107 ? 5.451 1.883 -10.163 1.00 96.94 107 LEU A C 1
ATOM 850 O O . LEU A 1 107 ? 4.369 1.303 -10.097 1.00 96.94 107 LEU A O 1
ATOM 854 N N . VAL A 1 108 ? 6.587 1.250 -10.430 1.00 97.06 108 VAL A N 1
ATOM 855 C CA . VAL A 1 108 ? 6.690 -0.191 -10.674 1.00 97.06 108 VAL A CA 1
ATOM 856 C C . VAL A 1 108 ? 7.700 -0.784 -9.709 1.00 97.06 108 VAL A C 1
ATOM 858 O O . VAL A 1 108 ? 8.780 -0.231 -9.518 1.00 97.06 108 VAL A O 1
ATOM 861 N N . PHE A 1 109 ? 7.365 -1.919 -9.113 1.00 97.94 109 PHE A N 1
ATOM 862 C CA . PHE A 1 109 ? 8.246 -2.697 -8.261 1.00 97.94 109 PHE A CA 1
ATOM 863 C C . PHE A 1 109 ? 8.546 -4.045 -8.890 1.00 97.94 109 PHE A C 1
ATOM 865 O O . PHE A 1 109 ? 7.703 -4.626 -9.572 1.00 97.94 109 PHE A O 1
ATOM 872 N N . PHE A 1 110 ? 9.723 -4.576 -8.597 1.00 95.50 110 PHE A N 1
ATOM 873 C CA . PHE A 1 110 ? 10.075 -5.946 -8.933 1.00 95.50 110 PHE A CA 1
ATOM 874 C C . PHE A 1 110 ? 11.100 -6.484 -7.948 1.00 95.50 110 PHE A C 1
ATOM 876 O O . PHE A 1 110 ? 11.861 -5.727 -7.337 1.00 95.50 110 PHE A O 1
ATOM 883 N N . GLN A 1 111 ? 11.108 -7.802 -7.789 1.00 93.38 111 GLN A N 1
ATOM 884 C CA . GLN A 1 111 ? 12.090 -8.485 -6.965 1.00 93.38 111 GLN A CA 1
ATOM 885 C C . GLN A 1 111 ? 13.226 -9.011 -7.840 1.00 93.38 111 GLN A C 1
ATOM 887 O O . GLN A 1 111 ? 12.993 -9.786 -8.765 1.00 93.38 111 GLN A O 1
ATOM 892 N N . ASP A 1 112 ? 14.456 -8.635 -7.500 1.00 89.56 112 ASP A N 1
ATOM 893 C CA . ASP A 1 112 ? 15.663 -9.261 -8.028 1.00 89.56 112 ASP A CA 1
ATOM 894 C C . ASP A 1 112 ? 16.458 -9.855 -6.860 1.00 89.56 112 ASP A C 1
ATOM 896 O O . ASP A 1 112 ? 16.888 -9.161 -5.933 1.00 89.56 112 ASP A O 1
ATOM 900 N N . ARG A 1 113 ? 16.606 -11.183 -6.878 1.00 86.56 113 ARG A N 1
ATOM 901 C CA . ARG A 1 113 ? 17.126 -11.982 -5.758 1.00 86.56 113 ARG A CA 1
ATOM 902 C C . ARG A 1 113 ? 16.336 -11.710 -4.467 1.00 86.56 113 ARG A C 1
ATOM 904 O O . ARG A 1 113 ? 15.163 -12.065 -4.383 1.00 86.56 113 ARG A O 1
ATOM 911 N N . GLN A 1 114 ? 16.966 -11.124 -3.450 1.00 87.56 114 GLN A N 1
ATOM 912 C CA . GLN A 1 114 ? 16.348 -10.789 -2.158 1.00 87.56 114 GLN A CA 1
ATOM 913 C C . GLN A 1 114 ? 16.018 -9.296 -2.019 1.00 87.56 114 GLN A C 1
ATOM 915 O O . GLN A 1 114 ? 15.483 -8.874 -0.992 1.00 87.56 114 GLN A O 1
ATOM 920 N N . GLU A 1 115 ? 16.309 -8.501 -3.049 1.00 94.38 115 GLU A N 1
ATOM 921 C CA . GLU A 1 115 ? 16.095 -7.062 -3.040 1.00 94.38 115 GLU A CA 1
ATOM 922 C C . GLU A 1 115 ? 14.871 -6.679 -3.864 1.00 94.38 115 GLU A C 1
ATOM 924 O O . GLU A 1 115 ? 14.593 -7.248 -4.921 1.00 94.38 115 GLU A O 1
ATOM 929 N N . ILE A 1 116 ? 14.132 -5.692 -3.360 1.00 97.25 116 ILE A N 1
ATOM 930 C CA . ILE A 1 116 ? 13.012 -5.094 -4.082 1.00 97.25 116 ILE A CA 1
ATOM 931 C C . ILE A 1 116 ? 13.488 -3.779 -4.672 1.00 97.25 116 ILE A C 1
ATOM 933 O O . ILE A 1 116 ? 13.944 -2.888 -3.950 1.00 97.25 116 ILE A O 1
ATOM 937 N N . TYR A 1 117 ? 13.342 -3.654 -5.981 1.00 97.38 117 TYR A N 1
ATOM 938 C CA . TYR A 1 117 ? 13.590 -2.423 -6.705 1.00 97.38 117 TYR A CA 1
ATOM 939 C C . TYR A 1 117 ? 12.278 -1.713 -6.995 1.00 97.38 117 TYR A C 1
ATOM 941 O O . TYR A 1 117 ? 11.229 -2.340 -7.135 1.00 97.38 117 TYR A O 1
ATOM 949 N N . ALA A 1 118 ? 12.359 -0.392 -7.071 1.00 97.81 118 ALA A N 1
ATOM 950 C CA . ALA A 1 118 ? 11.286 0.498 -7.457 1.00 97.81 118 ALA A CA 1
ATOM 951 C C . ALA A 1 118 ? 11.754 1.353 -8.639 1.00 97.81 118 ALA A C 1
ATOM 953 O O . ALA A 1 118 ? 12.911 1.773 -8.701 1.00 97.81 118 ALA A O 1
ATOM 954 N N . CYS A 1 119 ? 10.855 1.607 -9.577 1.00 96.56 119 CYS A N 1
ATOM 955 C CA . CYS A 1 119 ? 11.088 2.422 -10.754 1.00 96.56 119 CYS A CA 1
ATOM 956 C C . CYS A 1 119 ? 9.954 3.435 -10.877 1.00 96.56 119 CYS A C 1
ATOM 958 O O . CYS A 1 119 ? 8.786 3.055 -10.862 1.00 96.56 119 CYS A O 1
ATOM 960 N N . ASP A 1 120 ? 10.300 4.710 -10.999 1.00 95.19 120 ASP A N 1
ATOM 961 C CA . ASP A 1 120 ? 9.366 5.782 -11.347 1.00 95.19 120 ASP A CA 1
ATOM 962 C C . ASP A 1 120 ? 9.988 6.669 -12.442 1.00 95.19 120 ASP A C 1
ATOM 964 O O . ASP A 1 120 ? 11.088 6.386 -12.928 1.00 95.19 120 ASP A O 1
ATOM 968 N N . GLN A 1 121 ? 9.302 7.749 -12.826 1.00 92.81 121 GLN A N 1
ATOM 969 C CA . GLN A 1 121 ? 9.742 8.680 -13.880 1.00 92.81 121 GLN A CA 1
ATOM 970 C C . GLN A 1 121 ? 11.154 9.281 -13.681 1.00 92.81 121 GLN A C 1
ATOM 972 O O . GLN A 1 121 ? 11.736 9.791 -14.632 1.00 92.81 121 GLN A O 1
ATOM 977 N N . TYR A 1 122 ? 11.708 9.254 -12.465 1.00 93.12 122 TYR A N 1
ATOM 978 C CA . TYR A 1 122 ? 13.044 9.763 -12.140 1.00 93.12 122 TYR A CA 1
ATOM 979 C C . TYR A 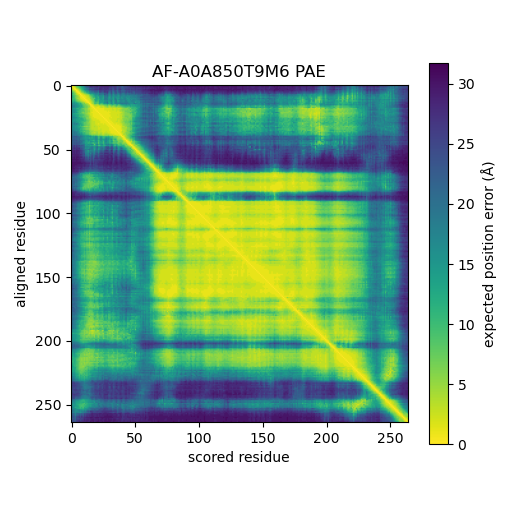1 122 ? 14.125 8.673 -12.109 1.00 93.12 122 TYR A C 1
ATOM 981 O O . TYR A 1 122 ? 15.279 8.973 -11.806 1.00 93.12 122 TYR A O 1
ATOM 989 N N . GLY A 1 123 ? 13.785 7.408 -12.368 1.00 94.31 123 GLY A N 1
ATOM 990 C CA . GLY A 1 123 ? 14.760 6.319 -12.436 1.00 94.31 123 GLY A CA 1
ATOM 991 C C . GLY A 1 123 ? 14.495 5.159 -11.486 1.00 94.31 123 GLY A C 1
ATOM 992 O O . GLY A 1 123 ? 13.556 5.162 -10.689 1.00 94.31 123 GLY A O 1
ATOM 993 N N . LEU A 1 124 ? 15.398 4.184 -11.562 1.00 96.00 124 LEU A N 1
ATOM 994 C CA . LEU A 1 124 ? 15.436 2.984 -10.732 1.00 96.00 124 LEU A CA 1
ATOM 995 C C . LEU A 1 124 ? 16.132 3.250 -9.390 1.00 96.00 124 LEU A C 1
ATOM 997 O O . LEU A 1 124 ? 17.171 3.907 -9.341 1.00 96.00 124 LEU A O 1
ATOM 1001 N N . PHE A 1 125 ? 15.605 2.684 -8.309 1.00 96.75 125 PHE A N 1
ATOM 1002 C CA . PHE A 1 125 ? 16.188 2.748 -6.970 1.00 96.75 125 PHE A CA 1
ATOM 1003 C C . PHE A 1 125 ? 15.813 1.505 -6.156 1.00 96.75 125 PHE A C 1
ATOM 1005 O O . PHE A 1 125 ? 14.868 0.788 -6.492 1.00 96.75 125 PHE A O 1
ATOM 1012 N N . ARG A 1 126 ? 16.547 1.218 -5.075 1.00 97.38 126 ARG A N 1
ATOM 1013 C CA . ARG A 1 126 ? 16.132 0.171 -4.130 1.00 97.38 126 ARG A CA 1
ATOM 1014 C C . ARG A 1 126 ? 14.955 0.678 -3.313 1.00 97.38 126 ARG A C 1
ATOM 1016 O O . ARG A 1 126 ? 14.958 1.821 -2.861 1.00 97.38 126 ARG A O 1
ATOM 1023 N N . LEU A 1 127 ? 13.969 -0.178 -3.061 1.00 97.12 127 LEU A N 1
ATOM 1024 C CA . LEU A 1 127 ? 12.795 0.193 -2.271 1.00 97.12 127 LEU A CA 1
ATOM 1025 C C . LEU A 1 127 ? 13.176 0.652 -0.850 1.00 97.12 127 LEU A C 1
ATOM 1027 O O . LEU A 1 127 ? 12.540 1.558 -0.315 1.00 97.12 127 LEU A O 1
ATOM 1031 N N . SER A 1 128 ? 14.235 0.079 -0.268 1.00 94.69 128 SER A N 1
ATOM 1032 C CA . SER A 1 128 ? 14.803 0.497 1.025 1.00 94.69 128 SER A CA 1
ATOM 1033 C C . SER A 1 128 ? 15.233 1.962 1.054 1.00 94.69 128 SER A C 1
ATOM 1035 O O . SER A 1 128 ? 15.130 2.607 2.091 1.00 94.69 128 SER A O 1
ATOM 1037 N N . ASP A 1 129 ? 15.664 2.491 -0.088 1.00 95.44 129 ASP A N 1
ATOM 1038 C CA . ASP A 1 129 ? 16.186 3.850 -0.222 1.00 95.44 129 ASP A CA 1
ATOM 1039 C C . ASP A 1 129 ? 15.046 4.828 -0.583 1.00 95.44 129 ASP A C 1
ATOM 1041 O O . ASP A 1 129 ? 15.197 6.047 -0.550 1.00 95.44 129 ASP A O 1
ATOM 1045 N N . GLY A 1 130 ? 13.855 4.296 -0.888 1.00 91.69 130 GLY A N 1
ATOM 1046 C CA . GLY A 1 130 ? 12.657 5.027 -1.298 1.00 91.69 130 GLY A CA 1
ATOM 1047 C C . GLY A 1 130 ? 11.830 5.641 -0.167 1.00 91.69 130 GLY A C 1
ATOM 1048 O O . GLY A 1 130 ? 10.729 6.130 -0.429 1.00 91.69 130 GLY A O 1
ATOM 1049 N N . VAL A 1 131 ? 12.318 5.613 1.077 1.00 91.50 131 VAL A N 1
ATOM 1050 C CA . VAL A 1 131 ? 11.576 6.012 2.289 1.00 91.50 131 VAL A CA 1
ATOM 1051 C C . VAL A 1 131 ? 11.024 7.433 2.209 1.00 91.50 131 VAL A C 1
ATOM 1053 O O . VAL A 1 131 ? 9.895 7.669 2.626 1.00 91.50 131 VAL A O 1
ATOM 1056 N N . GLU A 1 132 ? 11.768 8.382 1.649 1.00 90.94 132 GLU A N 1
ATOM 1057 C CA . GLU A 1 132 ? 11.265 9.750 1.466 1.00 90.94 132 GLU A CA 1
ATOM 1058 C C . GLU A 1 132 ? 10.606 9.969 0.103 1.00 90.94 132 GLU A C 1
ATOM 1060 O O . GLU A 1 132 ? 9.747 10.840 -0.015 1.00 90.94 132 GLU A O 1
ATOM 1065 N N . ARG A 1 133 ? 10.985 9.177 -0.906 1.00 91.88 133 ARG A N 1
ATOM 1066 C CA . ARG A 1 133 ? 10.579 9.344 -2.310 1.00 91.88 133 ARG A CA 1
ATOM 1067 C C . ARG A 1 133 ? 9.185 8.805 -2.611 1.00 91.88 133 ARG A C 1
ATOM 1069 O O . ARG A 1 133 ? 8.494 9.347 -3.462 1.00 91.88 133 ARG A O 1
ATOM 1076 N N . ILE A 1 134 ? 8.776 7.728 -1.942 1.00 94.12 134 ILE A N 1
ATOM 1077 C CA . ILE A 1 134 ? 7.475 7.100 -2.193 1.00 94.12 134 ILE A CA 1
ATOM 1078 C C . ILE A 1 134 ? 6.392 7.749 -1.316 1.00 94.12 134 ILE A C 1
ATOM 1080 O O . ILE A 1 134 ? 5.504 8.406 -1.859 1.00 94.12 134 ILE A O 1
ATOM 1084 N N . PRO A 1 135 ? 6.416 7.624 0.026 1.00 91.94 135 PRO A N 1
ATOM 1085 C CA . PRO A 1 135 ? 5.362 8.196 0.866 1.00 91.94 135 PRO A CA 1
ATOM 1086 C C . PRO A 1 135 ? 5.518 9.712 1.101 1.00 91.94 135 PRO A C 1
ATOM 1088 O O . PRO A 1 135 ? 4.548 10.373 1.483 1.00 91.94 135 PRO A O 1
ATOM 1091 N N . GLY A 1 136 ? 6.712 10.271 0.876 1.00 90.88 136 GLY A N 1
ATOM 1092 C CA . GLY A 1 136 ? 7.049 11.670 1.137 1.00 90.88 136 GLY A CA 1
ATOM 1093 C C . GLY A 1 136 ? 7.743 11.900 2.485 1.00 90.88 136 GLY A C 1
ATOM 1094 O O . GLY A 1 136 ? 7.411 11.279 3.494 1.00 90.88 136 GLY A O 1
ATOM 1095 N N . LYS A 1 137 ? 8.661 12.873 2.539 1.00 89.69 137 LYS A N 1
ATOM 1096 C CA . LYS A 1 137 ? 9.448 13.238 3.740 1.00 89.69 137 LYS A CA 1
ATOM 1097 C C . LYS A 1 137 ? 8.606 13.516 4.995 1.00 89.69 137 LYS A C 1
ATOM 1099 O O . LYS A 1 137 ? 8.974 13.133 6.104 1.00 89.69 137 LYS A O 1
ATOM 1104 N N . GLN A 1 138 ? 7.454 14.162 4.814 1.00 88.94 138 GLN A N 1
ATOM 1105 C CA . GLN A 1 138 ? 6.523 14.524 5.893 1.00 88.94 138 GLN A CA 1
ATOM 1106 C C . GLN A 1 138 ? 5.577 13.382 6.295 1.00 88.94 138 GLN A C 1
ATOM 1108 O O . GLN A 1 138 ? 4.681 13.581 7.115 1.00 88.94 138 GLN A O 1
ATOM 1113 N N . HIS A 1 139 ? 5.714 12.198 5.696 1.00 90.50 139 HIS A N 1
ATOM 1114 C CA . HIS A 1 139 ? 4.851 11.078 6.014 1.00 90.50 139 HIS A CA 1
ATOM 1115 C C . HIS A 1 139 ? 5.187 10.539 7.410 1.00 90.50 139 HIS A C 1
ATOM 1117 O O . HIS A 1 139 ? 6.301 10.051 7.619 1.00 90.50 139 HIS A O 1
ATOM 1123 N N . PRO A 1 140 ? 4.239 10.548 8.366 1.00 87.12 140 PRO A N 1
ATOM 1124 C CA . PRO A 1 140 ? 4.532 10.205 9.760 1.00 87.12 140 PRO A CA 1
ATOM 1125 C C . PRO A 1 140 ? 4.929 8.732 9.943 1.00 87.12 140 PRO A C 1
ATOM 1127 O O . PRO A 1 140 ? 5.327 8.318 11.029 1.00 87.12 140 PRO A O 1
ATOM 1130 N N . HIS A 1 141 ? 4.750 7.909 8.905 1.00 87.38 141 HIS A N 1
ATOM 1131 C CA . HIS A 1 141 ? 4.840 6.449 8.970 1.00 87.38 141 HIS A CA 1
ATOM 1132 C C . HIS A 1 141 ? 5.657 5.831 7.828 1.00 87.38 141 HIS A C 1
ATOM 1134 O O . HIS A 1 141 ? 5.429 4.684 7.450 1.00 87.38 141 HIS A O 1
ATOM 1140 N N . ARG A 1 142 ? 6.558 6.616 7.232 1.00 91.38 142 ARG A N 1
ATOM 1141 C CA . ARG A 1 142 ? 7.318 6.268 6.021 1.00 91.38 142 ARG A CA 1
ATOM 1142 C C . ARG A 1 142 ? 8.000 4.894 6.070 1.00 91.38 142 ARG A C 1
ATOM 1144 O O . ARG A 1 142 ? 7.769 4.086 5.178 1.00 91.38 142 ARG A O 1
ATOM 1151 N N . ASP A 1 143 ? 8.714 4.573 7.148 1.00 91.06 143 ASP A N 1
ATOM 1152 C CA . ASP A 1 143 ? 9.460 3.307 7.260 1.00 91.06 143 ASP A CA 1
ATOM 1153 C C . ASP A 1 143 ? 8.527 2.092 7.239 1.00 91.06 143 ASP A C 1
ATOM 1155 O O . ASP A 1 143 ? 8.812 1.053 6.644 1.00 91.06 143 ASP A O 1
ATOM 1159 N N . ARG A 1 144 ? 7.348 2.240 7.849 1.00 88.69 144 ARG A N 1
ATOM 1160 C CA . ARG A 1 144 ? 6.329 1.188 7.863 1.00 88.69 144 ARG A CA 1
ATOM 1161 C C . ARG A 1 144 ? 5.689 0.994 6.515 1.00 88.69 144 ARG A C 1
ATOM 1163 O O . ARG A 1 144 ? 5.445 -0.145 6.144 1.00 88.69 144 ARG A O 1
ATOM 1170 N N . VAL A 1 145 ? 5.416 2.086 5.813 1.00 91.62 145 VAL A N 1
ATOM 1171 C CA . VAL A 1 145 ? 4.887 2.027 4.455 1.00 91.62 145 VAL A CA 1
ATOM 1172 C C . VAL A 1 145 ? 5.872 1.297 3.546 1.00 91.62 145 VAL A C 1
ATOM 1174 O O . VAL A 1 145 ? 5.462 0.385 2.837 1.00 91.62 145 VAL A O 1
ATOM 1177 N N . ILE A 1 146 ? 7.169 1.601 3.637 1.00 94.94 146 ILE A N 1
ATOM 1178 C CA . ILE A 1 146 ? 8.209 0.869 2.899 1.00 94.94 146 ILE A CA 1
ATOM 1179 C C . ILE A 1 146 ? 8.252 -0.610 3.292 1.00 94.94 146 ILE A C 1
ATOM 1181 O O . ILE A 1 146 ? 8.260 -1.474 2.418 1.00 94.94 146 ILE A O 1
ATOM 1185 N N . SER A 1 147 ? 8.210 -0.926 4.588 1.00 93.06 147 SER A N 1
ATOM 1186 C CA . SER A 1 147 ? 8.150 -2.315 5.063 1.00 93.06 147 SER A CA 1
ATOM 1187 C C . SER A 1 147 ? 6.909 -3.059 4.545 1.00 93.06 147 SER A C 1
ATOM 1189 O O . SER A 1 147 ? 6.997 -4.221 4.145 1.00 93.06 147 SER A O 1
ATOM 1191 N N . ASP A 1 148 ? 5.754 -2.393 4.507 1.00 92.00 148 ASP A N 1
ATOM 1192 C CA . ASP A 1 148 ? 4.507 -2.950 3.992 1.00 92.00 148 ASP A CA 1
ATOM 1193 C C . ASP A 1 148 ? 4.551 -3.164 2.471 1.00 92.00 148 ASP A C 1
ATOM 1195 O O . ASP A 1 148 ? 4.106 -4.214 2.008 1.00 92.00 148 ASP A O 1
ATOM 1199 N N . LEU A 1 149 ? 5.132 -2.232 1.708 1.00 94.62 149 LEU A N 1
ATOM 1200 C CA . LEU A 1 149 ? 5.371 -2.391 0.270 1.00 94.62 149 LEU A CA 1
ATOM 1201 C C . LEU A 1 149 ? 6.344 -3.539 -0.009 1.00 94.62 149 LEU A C 1
ATOM 1203 O O . LEU A 1 149 ? 6.070 -4.365 -0.877 1.00 94.62 149 LEU A O 1
ATOM 1207 N N . LYS A 1 150 ? 7.426 -3.658 0.774 1.00 95.56 150 LYS A N 1
ATOM 1208 C CA . LYS A 1 150 ? 8.363 -4.785 0.678 1.00 95.56 150 LYS A CA 1
ATOM 1209 C C . LYS A 1 150 ? 7.635 -6.108 0.908 1.00 95.56 150 LYS A C 1
ATOM 1211 O O . LYS A 1 150 ? 7.791 -7.029 0.119 1.00 95.56 150 LYS A O 1
ATOM 1216 N N . ARG A 1 151 ? 6.767 -6.186 1.925 1.00 93.00 151 ARG A N 1
ATOM 1217 C CA . ARG A 1 151 ? 5.960 -7.389 2.195 1.00 93.00 151 ARG A CA 1
ATOM 1218 C C . ARG A 1 151 ? 5.011 -7.736 1.044 1.00 93.00 151 ARG A C 1
ATOM 1220 O O . ARG A 1 151 ? 4.844 -8.915 0.767 1.00 93.00 151 ARG A O 1
ATOM 1227 N N . ILE A 1 152 ? 4.397 -6.743 0.395 1.00 91.88 152 ILE A N 1
ATOM 1228 C CA . ILE A 1 152 ? 3.540 -6.970 -0.783 1.00 91.88 152 ILE A CA 1
ATOM 1229 C C . ILE A 1 152 ? 4.369 -7.536 -1.938 1.00 91.88 152 ILE A C 1
ATOM 1231 O O . ILE A 1 152 ? 3.974 -8.536 -2.528 1.00 91.88 152 ILE A O 1
ATOM 1235 N N . CYS A 1 153 ? 5.520 -6.931 -2.234 1.00 94.94 153 CYS A N 1
ATOM 1236 C CA . CYS A 1 153 ? 6.357 -7.326 -3.368 1.00 94.94 153 CYS A CA 1
ATOM 1237 C C . CYS A 1 153 ? 7.070 -8.668 -3.151 1.00 94.94 153 CYS A C 1
ATOM 1239 O O . CYS A 1 153 ? 7.317 -9.379 -4.113 1.00 94.94 153 CYS A O 1
ATOM 1241 N N . SER A 1 154 ? 7.377 -9.026 -1.901 1.00 94.06 154 SER A N 1
ATOM 1242 C CA . SER A 1 154 ? 8.002 -10.307 -1.538 1.00 94.06 154 SER A CA 1
ATOM 1243 C C . SER A 1 154 ? 6.995 -11.415 -1.207 1.00 94.06 154 SER A C 1
ATOM 1245 O O . SER A 1 154 ? 7.390 -12.483 -0.742 1.00 94.06 154 SER A O 1
ATOM 1247 N N . HIS A 1 155 ? 5.691 -11.171 -1.365 1.00 92.44 155 HIS A N 1
ATOM 1248 C CA . HIS A 1 155 ? 4.674 -12.178 -1.077 1.00 92.44 155 HIS A CA 1
ATOM 1249 C C . HIS A 1 155 ? 4.749 -13.328 -2.094 1.00 92.44 155 HIS A C 1
ATOM 1251 O O . HIS A 1 155 ? 4.937 -13.086 -3.281 1.00 92.44 155 HIS A O 1
ATOM 1257 N N . GLN A 1 156 ? 4.514 -14.573 -1.664 1.00 87.88 156 GLN A N 1
ATOM 1258 C CA . GLN A 1 156 ? 4.609 -15.758 -2.538 1.00 87.88 156 GLN A CA 1
ATOM 1259 C C . GLN A 1 156 ? 3.703 -15.709 -3.785 1.00 87.88 156 GLN A C 1
ATOM 1261 O O . GLN A 1 156 ? 4.002 -16.335 -4.794 1.00 87.88 156 GLN A O 1
ATOM 1266 N N . ASN A 1 157 ? 2.601 -14.957 -3.705 1.00 85.75 157 ASN A N 1
ATOM 1267 C CA . ASN A 1 157 ? 1.643 -14.768 -4.799 1.00 85.75 157 ASN A CA 1
ATOM 1268 C C . ASN A 1 157 ? 1.814 -13.421 -5.520 1.00 85.75 157 ASN A C 1
ATOM 1270 O O . ASN A 1 157 ? 0.943 -13.044 -6.301 1.00 85.75 157 ASN A O 1
ATOM 1274 N N . ALA A 1 158 ? 2.861 -12.648 -5.226 1.00 88.06 158 ALA A N 1
ATOM 1275 C CA . ALA A 1 158 ? 3.111 -11.404 -5.939 1.00 88.06 158 ALA A CA 1
ATOM 1276 C C . ALA A 1 158 ? 3.458 -11.690 -7.409 1.00 88.06 158 ALA A C 1
ATOM 1278 O O . ALA A 1 158 ? 4.150 -12.661 -7.713 1.00 88.06 158 ALA A O 1
ATOM 1279 N N . GLY A 1 159 ? 2.967 -10.842 -8.315 1.00 87.62 159 GLY A N 1
ATOM 1280 C CA . GLY A 1 159 ? 3.432 -10.817 -9.703 1.00 87.62 159 GLY A CA 1
ATOM 1281 C C . GLY A 1 159 ? 4.929 -10.536 -9.820 1.00 87.62 159 GLY A C 1
ATOM 1282 O O . GLY A 1 159 ? 5.536 -9.962 -8.915 1.00 87.62 159 GLY A O 1
ATOM 1283 N N . ASP A 1 160 ? 5.507 -10.911 -10.959 1.00 88.69 160 ASP A N 1
ATOM 1284 C CA . ASP A 1 160 ? 6.904 -10.620 -11.293 1.00 88.69 160 ASP A CA 1
ATOM 1285 C C . ASP A 1 160 ? 7.180 -9.110 -11.326 1.00 88.69 160 ASP A C 1
ATOM 1287 O O . ASP A 1 160 ? 8.266 -8.669 -10.944 1.00 88.69 160 ASP A O 1
ATOM 1291 N N . LEU A 1 161 ? 6.174 -8.323 -11.725 1.00 92.19 161 LEU A N 1
ATOM 1292 C CA . LEU A 1 161 ? 6.131 -6.874 -11.553 1.00 92.19 161 LEU A CA 1
ATOM 1293 C C . LEU A 1 161 ? 4.892 -6.508 -10.724 1.00 92.19 161 LEU A C 1
ATOM 1295 O O . LEU A 1 161 ? 3.793 -7.015 -10.960 1.00 92.19 161 LEU A O 1
ATOM 1299 N N . VAL A 1 162 ? 5.050 -5.591 -9.775 1.00 96.25 162 VAL A N 1
ATOM 1300 C CA . VAL A 1 162 ? 3.944 -4.998 -9.013 1.00 96.25 162 VAL A CA 1
ATOM 1301 C C . VAL A 1 162 ? 3.828 -3.538 -9.414 1.00 96.25 162 VAL A C 1
ATOM 1303 O O . VAL A 1 162 ? 4.768 -2.770 -9.245 1.00 96.25 162 VAL A O 1
ATOM 1306 N N . ILE A 1 163 ? 2.684 -3.136 -9.948 1.00 94.56 163 ILE A N 1
ATOM 1307 C CA . ILE A 1 163 ? 2.442 -1.768 -10.406 1.00 94.56 163 ILE A CA 1
ATOM 1308 C C . ILE A 1 163 ? 1.639 -0.993 -9.368 1.00 94.56 163 ILE A C 1
ATOM 1310 O O . ILE A 1 163 ? 0.753 -1.535 -8.707 1.00 94.56 163 ILE A O 1
ATOM 1314 N N . SER A 1 164 ? 1.948 0.290 -9.231 1.00 95.44 164 SER A N 1
ATOM 1315 C CA . SER A 1 164 ? 1.275 1.218 -8.338 1.00 95.44 164 SER A CA 1
ATOM 1316 C C . SER A 1 164 ? 0.953 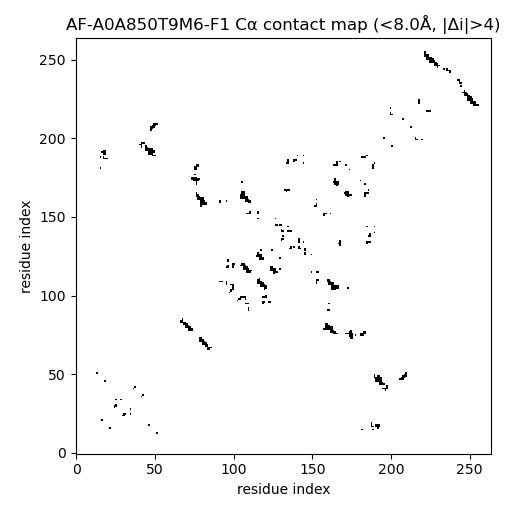2.510 -9.075 1.00 95.44 164 SER A C 1
ATOM 1318 O O . SER A 1 164 ? 1.821 3.171 -9.639 1.00 95.44 164 SER A O 1
ATOM 1320 N N . GLY A 1 165 ? -0.314 2.901 -9.036 1.00 92.75 165 GLY A N 1
ATOM 1321 C CA . GLY A 1 165 ? -0.796 4.184 -9.526 1.00 92.75 165 GLY A CA 1
ATOM 1322 C C . GLY A 1 165 ? -0.460 5.353 -8.597 1.00 92.75 165 GLY A C 1
ATOM 1323 O O . GLY A 1 165 ? -0.885 6.484 -8.842 1.00 92.75 165 GLY A O 1
ATOM 1324 N N . TRP A 1 166 ? 0.276 5.111 -7.511 1.00 94.25 166 TRP A N 1
ATOM 1325 C CA . TRP A 1 166 ? 0.667 6.147 -6.568 1.00 94.25 166 TRP A CA 1
ATOM 1326 C C . TRP A 1 166 ? 1.649 7.151 -7.175 1.00 94.25 166 TRP A C 1
ATOM 1328 O O . TRP A 1 166 ? 2.672 6.783 -7.743 1.00 94.25 166 TRP A O 1
ATOM 1338 N N . GLN A 1 167 ? 1.369 8.436 -6.957 1.00 89.00 167 GLN A N 1
ATOM 1339 C CA . GLN A 1 167 ? 2.279 9.536 -7.253 1.00 89.00 167 GLN A CA 1
ATOM 1340 C C . GLN A 1 167 ? 2.308 10.491 -6.074 1.00 89.00 167 GLN A C 1
ATOM 1342 O O . GLN A 1 167 ? 1.266 10.976 -5.625 1.00 89.00 167 GLN A O 1
ATOM 1347 N N . GLN A 1 168 ? 3.506 10.825 -5.605 1.00 83.62 168 GLN A N 1
ATOM 1348 C CA . GLN A 1 168 ? 3.644 11.861 -4.597 1.00 83.62 168 GLN A CA 1
ATOM 1349 C C . GLN A 1 168 ? 3.186 13.207 -5.191 1.00 83.62 168 GLN A C 1
ATOM 1351 O O . GLN A 1 168 ? 3.607 13.597 -6.276 1.00 83.62 168 GLN A O 1
ATOM 1356 N N . HIS A 1 169 ? 2.301 13.915 -4.485 1.00 81.31 169 HIS A N 1
ATOM 1357 C CA . HIS A 1 169 ? 1.769 15.242 -4.853 1.00 81.31 169 HIS A CA 1
AT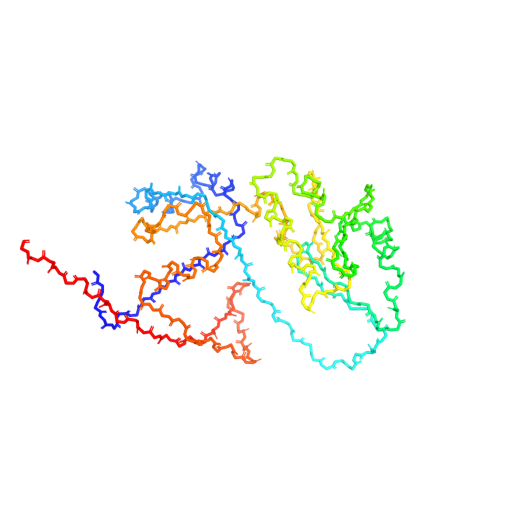OM 1358 C C . HIS A 1 169 ? 0.897 15.335 -6.117 1.00 81.31 169 HIS A C 1
ATOM 1360 O O . HIS A 1 169 ? 0.395 16.419 -6.409 1.00 81.31 169 HIS A O 1
ATOM 1366 N N . LYS A 1 170 ? 0.651 14.236 -6.831 1.00 85.12 170 LYS A N 1
ATOM 1367 C CA . LYS A 1 170 ? -0.307 14.188 -7.945 1.00 85.12 170 LYS A CA 1
ATOM 1368 C C . LYS A 1 170 ? -1.513 13.332 -7.567 1.00 85.12 170 LYS A C 1
ATOM 1370 O O . LYS A 1 170 ? -1.529 12.666 -6.532 1.00 85.12 170 LYS A O 1
ATOM 1375 N N . ARG A 1 171 ? -2.550 13.367 -8.404 1.00 85.19 171 ARG A N 1
ATOM 1376 C CA . ARG A 1 171 ? -3.706 12.481 -8.251 1.00 85.19 171 ARG A CA 1
ATOM 1377 C C . ARG A 1 171 ? -3.258 11.032 -8.505 1.00 85.19 171 ARG A C 1
ATOM 1379 O O . ARG A 1 171 ? -2.706 10.783 -9.576 1.00 85.19 171 ARG A O 1
ATOM 1386 N N . PRO A 1 172 ? -3.487 10.093 -7.568 1.00 87.50 172 PRO A N 1
ATOM 1387 C CA . PRO A 1 172 ? -3.208 8.685 -7.812 1.00 87.50 172 PRO A CA 1
ATOM 1388 C C . PRO A 1 172 ? -4.049 8.146 -8.972 1.00 87.50 172 PRO A C 1
ATOM 1390 O O . PRO A 1 172 ? -5.213 8.521 -9.134 1.00 87.50 172 PRO A O 1
ATOM 1393 N N . LEU A 1 173 ? -3.446 7.262 -9.759 1.00 88.56 173 LEU A N 1
ATOM 1394 C CA . LEU A 1 173 ? -4.105 6.485 -10.799 1.00 88.56 173 LEU A CA 1
ATOM 1395 C C . LEU A 1 173 ? -4.754 5.244 -10.169 1.00 88.56 173 LEU A C 1
ATOM 1397 O O . LEU A 1 173 ? -4.161 4.613 -9.297 1.00 88.56 173 LEU A O 1
ATOM 1401 N N . SER A 1 174 ? -5.955 4.888 -10.623 1.00 86.19 174 SER A N 1
ATOM 1402 C CA . SER A 1 174 ? -6.536 3.563 -10.388 1.00 86.19 174 SER A CA 1
ATOM 1403 C C . SER A 1 174 ? -6.473 2.764 -11.683 1.00 86.19 174 SER A C 1
ATOM 1405 O O . SER A 1 174 ? -6.704 3.312 -12.761 1.00 86.19 174 SER A O 1
ATOM 1407 N N . PHE A 1 175 ? -6.162 1.475 -11.575 1.00 81.75 175 PHE A N 1
ATOM 1408 C CA . PHE A 1 175 ? -6.189 0.534 -12.693 1.00 81.75 175 PHE A CA 1
ATOM 1409 C C . PHE A 1 175 ? -7.566 -0.133 -12.854 1.00 81.75 175 PHE A C 1
ATOM 1411 O O . PHE A 1 175 ? -7.723 -1.057 -13.650 1.00 81.75 175 PHE A O 1
ATOM 1418 N N . SER A 1 176 ? -8.560 0.305 -12.078 1.00 77.19 176 SER A N 1
ATOM 1419 C CA . SER A 1 176 ? -9.941 -0.171 -12.111 1.00 77.19 176 SER A CA 1
ATOM 1420 C C . SER A 1 176 ? -10.900 1.004 -12.318 1.00 77.19 176 SER A C 1
ATOM 1422 O O . SER A 1 176 ? -10.658 2.117 -11.852 1.00 77.19 176 SER A O 1
ATOM 1424 N N . THR A 1 177 ? -12.016 0.774 -13.012 1.00 75.50 177 THR A N 1
ATOM 1425 C CA . THR A 1 177 ? -13.071 1.788 -13.149 1.00 75.50 177 THR A CA 1
ATOM 1426 C C . THR A 1 177 ? -13.903 1.839 -11.871 1.00 75.50 177 THR A C 1
ATOM 1428 O O . THR A 1 177 ? -14.702 0.943 -11.606 1.00 75.50 177 THR A O 1
ATOM 1431 N N . GLU A 1 178 ? -13.717 2.886 -11.070 1.00 75.19 178 GLU A N 1
ATOM 1432 C CA . GLU A 1 178 ? -14.377 3.045 -9.772 1.00 75.19 178 GLU A CA 1
ATOM 1433 C C . GLU A 1 178 ? -14.541 4.523 -9.386 1.00 75.19 178 GLU A C 1
ATOM 1435 O O . GLU A 1 178 ? -13.784 5.390 -9.823 1.00 75.19 178 GLU A O 1
ATOM 1440 N N . CYS A 1 179 ? -15.529 4.825 -8.538 1.00 69.69 179 CYS A N 1
ATOM 1441 C CA . CYS A 1 179 ? -15.783 6.190 -8.056 1.00 69.69 179 CYS A CA 1
ATOM 1442 C C . CYS A 1 179 ? -14.796 6.645 -6.963 1.00 69.69 179 CYS A C 1
ATOM 1444 O O . CYS A 1 179 ? -14.751 7.826 -6.617 1.00 69.69 179 CYS A O 1
ATOM 1446 N N . GLY A 1 180 ? -14.011 5.721 -6.410 1.00 72.38 180 GLY A N 1
ATOM 1447 C CA . GLY A 1 180 ? -13.007 5.977 -5.387 1.00 72.38 180 GLY A CA 1
ATOM 1448 C C . GLY A 1 180 ? -12.144 4.741 -5.164 1.00 72.38 180 GLY A C 1
ATOM 1449 O O . GLY A 1 180 ? -12.657 3.627 -5.170 1.00 72.38 180 GLY A O 1
ATOM 1450 N N . ALA A 1 181 ? -10.847 4.968 -4.967 1.00 75.12 181 ALA A N 1
ATOM 1451 C CA . ALA A 1 181 ? -9.826 3.938 -4.825 1.00 75.12 181 ALA A CA 1
ATOM 1452 C C . ALA A 1 181 ? -9.151 4.042 -3.455 1.00 75.12 181 ALA A C 1
ATOM 1454 O O . ALA A 1 181 ? -9.069 5.131 -2.880 1.00 75.12 181 ALA A O 1
ATOM 1455 N N . HIS A 1 182 ? -8.610 2.932 -2.964 1.00 80.50 182 HIS A N 1
ATOM 1456 C CA . HIS A 1 182 ? -7.700 2.919 -1.822 1.00 80.50 182 HIS A CA 1
ATOM 1457 C C . HIS A 1 182 ? -6.642 1.823 -1.990 1.00 80.50 182 HIS A C 1
ATOM 1459 O O . HIS A 1 182 ? -6.799 0.921 -2.807 1.00 80.50 182 HIS A O 1
ATOM 1465 N N . GLY A 1 183 ? -5.622 1.819 -1.140 1.00 78.00 183 GLY A N 1
ATOM 1466 C CA . GLY A 1 183 ? -4.493 0.887 -1.188 1.00 78.00 183 GLY A CA 1
ATOM 1467 C C . GLY A 1 183 ? -3.169 1.562 -1.541 1.00 78.00 183 GLY A C 1
ATOM 1468 O O . GLY A 1 183 ? -2.162 0.876 -1.697 1.00 78.00 183 GLY A O 1
ATOM 1469 N N . GLY A 1 184 ? -3.153 2.892 -1.651 1.00 85.31 184 GLY A N 1
ATOM 1470 C CA . GLY A 1 184 ? -1.944 3.670 -1.861 1.00 85.31 184 GLY A CA 1
ATOM 1471 C C . GLY A 1 184 ? -1.122 3.861 -0.574 1.00 85.31 184 GLY A C 1
ATOM 1472 O O . GLY A 1 184 ? -1.645 3.780 0.539 1.00 85.31 184 GLY A O 1
ATOM 1473 N N . PRO A 1 185 ? 0.177 4.184 -0.700 1.00 90.50 185 PRO A N 1
ATOM 1474 C CA . PRO A 1 185 ? 1.072 4.492 0.420 1.00 90.50 185 PRO A CA 1
ATOM 1475 C C . PRO A 1 185 ? 0.868 5.905 1.003 1.00 90.50 185 PRO A C 1
ATOM 1477 O O . PRO A 1 185 ? 1.701 6.382 1.772 1.00 90.50 185 PRO A O 1
ATOM 1480 N N . GLY A 1 186 ? -0.189 6.612 0.599 1.00 88.06 186 GLY A N 1
ATOM 1481 C CA . GLY A 1 186 ? -0.408 8.010 0.939 1.00 88.06 186 GLY A CA 1
ATOM 1482 C C . GLY A 1 186 ? -0.902 8.234 2.363 1.00 88.06 186 GLY A C 1
ATOM 1483 O O . GLY A 1 186 ? -1.731 7.486 2.878 1.00 88.06 186 GLY A O 1
ATOM 1484 N N . LYS A 1 187 ? -0.505 9.369 2.957 1.00 85.44 187 LYS A N 1
ATOM 1485 C CA . LYS A 1 187 ? -0.838 9.713 4.352 1.00 85.44 187 LYS A CA 1
ATOM 1486 C C . LYS A 1 187 ? -2.327 9.659 4.687 1.00 85.44 187 LYS A C 1
ATOM 1488 O O . LYS A 1 187 ? -2.679 9.353 5.814 1.00 85.44 187 LYS A O 1
ATOM 1493 N N . ASN A 1 188 ? -3.208 9.969 3.738 1.00 80.94 188 ASN A N 1
ATOM 1494 C CA . ASN A 1 188 ? -4.649 9.949 3.994 1.00 80.94 188 ASN A CA 1
ATOM 1495 C C . ASN A 1 188 ? -5.187 8.517 4.145 1.00 80.94 188 ASN A C 1
ATOM 1497 O O . ASN A 1 188 ? -6.182 8.321 4.831 1.00 80.94 188 ASN A O 1
ATOM 1501 N N . GLU A 1 189 ? -4.526 7.541 3.526 1.00 80.50 189 GLU A N 1
ATOM 1502 C CA . GLU A 1 189 ? -4.918 6.129 3.523 1.00 80.50 189 GLU A CA 1
ATOM 1503 C C . GLU A 1 189 ? -4.193 5.335 4.614 1.00 80.50 189 GLU A C 1
ATOM 1505 O O . GLU A 1 189 ? -4.704 4.339 5.116 1.00 80.50 189 GLU A O 1
ATOM 1510 N N . THR A 1 190 ? -3.015 5.798 5.034 1.00 83.12 190 THR A N 1
ATOM 1511 C CA . THR A 1 190 ? -2.187 5.125 6.044 1.00 83.12 190 THR A CA 1
ATOM 1512 C C . THR A 1 190 ? -2.305 5.737 7.440 1.00 83.12 190 THR A C 1
ATOM 1514 O O . THR A 1 190 ? -1.5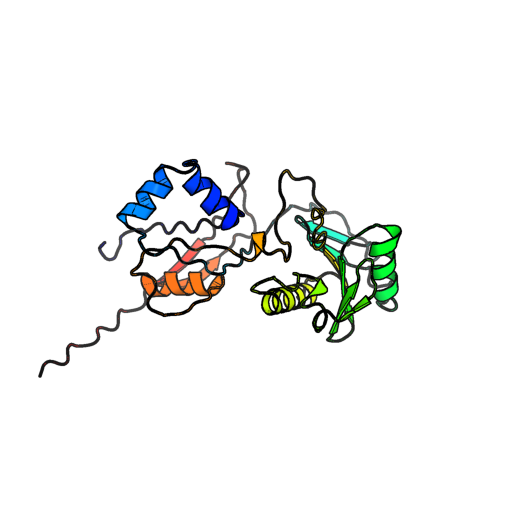46 5.357 8.330 1.00 83.12 190 THR A O 1
ATOM 1517 N N . HIS A 1 191 ? -3.199 6.709 7.641 1.00 77.69 191 HIS A N 1
ATOM 1518 C CA . HIS A 1 191 ? -3.396 7.405 8.919 1.00 77.69 191 HIS A CA 1
ATOM 1519 C C . HIS A 1 191 ? -4.846 7.255 9.416 1.00 77.69 191 HIS A C 1
ATOM 1521 O O . HIS A 1 191 ? -5.621 8.220 9.402 1.00 77.69 191 HIS A O 1
ATOM 1527 N N . PRO A 1 192 ? -5.250 6.027 9.792 1.00 75.69 192 PRO A N 1
ATOM 1528 C CA . PRO A 1 192 ? -6.587 5.771 10.300 1.00 75.69 192 PRO A CA 1
ATOM 1529 C C . PRO A 1 192 ? -6.743 6.254 11.747 1.00 75.69 192 PRO A C 1
ATOM 1531 O O . PRO A 1 192 ? -5.805 6.712 12.404 1.00 75.69 192 PRO A O 1
ATOM 1534 N N . PHE A 1 193 ? -7.974 6.158 12.234 1.00 76.31 193 PHE A N 1
ATOM 1535 C CA . PHE A 1 193 ? -8.339 6.433 13.614 1.00 76.31 193 PHE A CA 1
ATOM 1536 C C . PHE A 1 193 ? -9.167 5.276 14.160 1.00 76.31 193 PHE A C 1
ATOM 1538 O O . PHE A 1 193 ? -9.813 4.551 13.403 1.00 76.31 193 PHE A O 1
ATOM 1545 N N . LEU A 1 194 ? -9.147 5.119 15.481 1.00 76.06 194 LEU A N 1
ATOM 1546 C CA . LEU A 1 194 ? -9.896 4.084 16.171 1.00 76.06 194 LEU A CA 1
ATOM 1547 C C . LEU A 1 194 ? -10.890 4.733 17.131 1.00 76.06 194 LEU A C 1
ATOM 1549 O O . LEU A 1 194 ? -10.517 5.559 17.963 1.00 76.06 194 LEU A O 1
ATOM 1553 N N . LEU A 1 195 ? -12.155 4.334 17.018 1.00 74.50 195 LEU A N 1
ATOM 1554 C CA . LEU A 1 195 ? -13.176 4.605 18.023 1.00 74.50 195 LEU A CA 1
ATOM 1555 C C . LEU A 1 195 ? -13.404 3.316 18.801 1.00 74.50 195 LEU A C 1
ATOM 1557 O O . LEU A 1 195 ? -13.860 2.324 18.238 1.00 74.50 195 LEU A O 1
ATOM 1561 N N . ILE A 1 196 ? -13.043 3.325 20.078 1.00 75.06 196 ILE A N 1
ATOM 1562 C CA . ILE A 1 196 ? -13.110 2.150 20.940 1.00 75.06 196 ILE A CA 1
ATOM 1563 C C . ILE A 1 196 ? -13.508 2.579 22.359 1.00 75.06 196 ILE A C 1
ATOM 1565 O O . ILE A 1 196 ? -13.117 3.673 22.783 1.00 75.06 196 ILE A O 1
ATOM 1569 N N . PRO A 1 197 ? -14.305 1.778 23.092 1.00 74.88 197 PRO A N 1
ATOM 1570 C CA . PRO A 1 197 ? -14.605 2.056 24.490 1.00 74.88 197 PRO A CA 1
ATOM 1571 C C . PRO A 1 197 ? -13.328 2.194 25.326 1.00 74.88 197 PRO A C 1
ATOM 1573 O O . PRO A 1 197 ? -12.364 1.446 25.152 1.00 74.88 197 PRO A O 1
ATOM 1576 N N . SER A 1 198 ? -13.316 3.150 26.256 1.00 71.94 198 SER A N 1
ATOM 1577 C CA . SER A 1 198 ? -12.115 3.502 27.027 1.00 71.94 198 SER A CA 1
ATOM 1578 C C . SER A 1 198 ? -11.586 2.374 27.915 1.00 71.94 198 SER A C 1
ATOM 1580 O O . SER A 1 198 ? -10.418 2.391 28.273 1.00 71.94 198 SER A O 1
ATOM 1582 N N . ASN A 1 199 ? -12.430 1.406 28.269 1.00 74.44 199 ASN A N 1
ATOM 1583 C CA . ASN A 1 199 ? -12.093 0.248 29.096 1.00 74.44 199 ASN A CA 1
ATOM 1584 C C . ASN A 1 199 ? -11.546 -0.951 28.298 1.00 74.44 199 ASN A C 1
ATOM 1586 O O . ASN A 1 199 ? -11.206 -1.964 28.901 1.00 74.44 199 ASN A O 1
ATOM 1590 N N . MET A 1 200 ? -11.492 -0.875 26.963 1.00 75.06 200 MET A N 1
ATOM 1591 C CA . MET A 1 200 ? -10.940 -1.955 26.131 1.00 75.06 200 MET A CA 1
ATOM 1592 C C . MET A 1 200 ? -9.436 -1.820 25.881 1.00 75.06 200 MET A C 1
ATOM 1594 O O . MET A 1 200 ? -8.799 -2.785 25.474 1.00 75.06 200 MET A O 1
ATOM 1598 N N . LEU A 1 201 ? -8.861 -0.637 26.098 1.00 74.31 201 LEU A N 1
ATOM 1599 C CA . LEU A 1 201 ? -7.428 -0.410 25.942 1.00 74.31 201 LEU A CA 1
ATOM 1600 C C . LEU A 1 201 ? -6.766 -0.437 27.321 1.00 74.31 201 LEU A C 1
ATOM 1602 O O . LEU A 1 201 ? -6.911 0.510 28.089 1.00 74.31 201 LEU A O 1
ATOM 1606 N N . THR A 1 202 ? -6.061 -1.524 27.632 1.00 64.38 202 THR A N 1
ATOM 1607 C CA . THR A 1 202 ? -5.313 -1.687 28.893 1.00 64.38 202 THR A CA 1
ATOM 1608 C C . THR A 1 202 ? -3.869 -1.201 28.796 1.00 64.38 202 THR A C 1
ATOM 1610 O O . THR A 1 202 ? -3.285 -0.836 29.811 1.00 64.38 202 THR A O 1
ATOM 1613 N N . ASP A 1 203 ? -3.312 -1.153 27.582 1.00 62.62 203 ASP A N 1
ATOM 1614 C CA . ASP A 1 203 ? -1.911 -0.811 27.338 1.00 62.62 203 ASP A CA 1
ATOM 1615 C C . ASP A 1 203 ? -1.758 0.596 26.747 1.00 62.62 203 ASP A C 1
ATOM 1617 O O . ASP A 1 203 ? -2.572 1.054 25.939 1.00 62.62 203 ASP A O 1
ATOM 1621 N N . GLU A 1 204 ? -0.624 1.243 27.028 1.00 62.50 204 GLU A N 1
ATOM 1622 C CA . GLU A 1 204 ? -0.186 2.474 26.352 1.00 62.50 204 GLU A CA 1
ATOM 1623 C C . GLU A 1 204 ? 0.249 2.250 24.893 1.00 62.50 204 GLU A C 1
ATOM 1625 O O . GLU A 1 204 ? 0.911 3.102 24.301 1.00 62.50 204 GLU A O 1
ATOM 1630 N N . LYS A 1 205 ? -0.091 1.111 24.274 1.00 62.72 205 LYS A N 1
ATOM 1631 C CA . LYS A 1 205 ? 0.328 0.798 22.908 1.00 62.72 205 LYS A CA 1
ATOM 1632 C C . LYS A 1 205 ? -0.177 1.889 21.960 1.00 62.72 205 LYS A C 1
ATOM 1634 O O . LYS A 1 205 ? -1.357 1.984 21.641 1.00 62.72 205 LYS A O 1
ATOM 1639 N N . VAL A 1 206 ? 0.750 2.723 21.493 1.00 63.56 206 VAL A N 1
ATOM 1640 C CA . VAL A 1 206 ? 0.456 3.911 20.673 1.00 63.56 206 VAL A CA 1
ATOM 1641 C C . VAL A 1 206 ? 0.138 3.522 19.220 1.00 63.56 206 VAL A C 1
ATOM 1643 O O . VAL A 1 206 ? -0.119 4.368 18.372 1.00 63.56 206 VAL A O 1
ATOM 1646 N N . ILE A 1 207 ? 0.257 2.242 18.853 1.00 70.88 207 ILE A N 1
ATOM 1647 C CA . ILE A 1 207 ? 0.259 1.804 17.456 1.00 70.88 207 ILE A CA 1
ATOM 1648 C C . ILE A 1 207 ? -0.423 0.444 17.347 1.00 70.88 207 ILE A C 1
ATOM 1650 O O . ILE A 1 207 ? 0.089 -0.545 17.866 1.00 70.88 207 ILE A O 1
ATOM 1654 N N . PHE A 1 208 ? -1.502 0.395 16.569 1.00 75.88 208 PHE A N 1
ATOM 1655 C CA . PHE A 1 208 ? -2.243 -0.828 16.284 1.00 75.88 208 PHE A CA 1
ATOM 1656 C C . PHE A 1 208 ? -2.051 -1.294 14.828 1.00 75.88 208 PHE A C 1
ATOM 1658 O O . PHE A 1 208 ? -1.804 -0.532 13.897 1.00 75.88 208 PHE A O 1
ATOM 1665 N N . ARG A 1 209 ? -2.127 -2.594 14.604 1.00 77.19 209 ARG A N 1
ATOM 1666 C CA . ARG A 1 209 ? -2.360 -3.248 13.317 1.00 77.19 209 ARG A CA 1
ATOM 1667 C C . ARG A 1 209 ? -3.714 -3.954 13.399 1.00 77.19 209 ARG A C 1
ATOM 1669 O O . ARG A 1 209 ? -4.320 -4.046 14.462 1.00 77.19 209 ARG A O 1
ATOM 1676 N N . ALA A 1 210 ? -4.197 -4.464 12.269 1.00 76.31 210 ALA A N 1
ATOM 1677 C CA . ALA A 1 210 ? -5.457 -5.216 12.239 1.00 76.31 210 ALA A CA 1
ATOM 1678 C C . ALA A 1 210 ? -5.447 -6.393 13.227 1.00 76.31 210 ALA A C 1
ATOM 1680 O O . ALA A 1 210 ? -6.411 -6.618 13.951 1.00 76.31 210 ALA A O 1
ATOM 1681 N N . GLU A 1 211 ? -4.323 -7.106 13.268 1.00 78.06 211 GLU A N 1
ATOM 1682 C CA . GLU A 1 211 ? -4.108 -8.236 14.165 1.00 78.06 211 GLU A CA 1
ATOM 1683 C C . GLU A 1 211 ? -4.095 -7.813 15.637 1.00 78.06 211 GLU A C 1
ATOM 1685 O O . GLU A 1 211 ? -4.694 -8.492 16.466 1.00 78.06 211 GLU A O 1
ATOM 1690 N N . ASP A 1 212 ? -3.534 -6.641 15.948 1.00 80.50 212 ASP A N 1
ATOM 1691 C CA . ASP A 1 212 ? -3.585 -6.096 17.305 1.00 80.50 212 ASP A CA 1
ATOM 1692 C C . ASP A 1 212 ? -5.029 -5.819 17.735 1.00 80.50 212 ASP A C 1
ATOM 1694 O O . ASP A 1 212 ? -5.403 -6.134 18.858 1.00 80.50 212 ASP A O 1
ATOM 1698 N N . LEU A 1 213 ? -5.875 -5.273 16.851 1.00 79.25 213 LEU A N 1
ATOM 1699 C CA . LEU A 1 213 ? -7.287 -5.059 17.191 1.00 79.25 213 LEU A CA 1
ATOM 1700 C C . LEU A 1 213 ? -8.048 -6.362 17.380 1.00 79.25 213 LEU A C 1
ATOM 1702 O O . LEU A 1 213 ? -8.882 -6.457 18.279 1.00 79.25 213 LEU A O 1
ATOM 1706 N N . ARG A 1 214 ? -7.745 -7.372 16.561 1.00 78.38 214 ARG A N 1
ATOM 1707 C CA . ARG A 1 214 ? -8.282 -8.718 16.759 1.00 78.38 214 ARG A CA 1
ATOM 1708 C C . ARG A 1 214 ? -7.912 -9.235 18.148 1.00 78.38 214 ARG A C 1
ATOM 1710 O O . ARG A 1 214 ? -8.783 -9.756 18.836 1.00 78.38 214 ARG A O 1
ATOM 1717 N N . GLN A 1 215 ? -6.662 -9.055 18.567 1.00 80.06 215 GLN A N 1
ATOM 1718 C CA . GLN A 1 215 ? -6.198 -9.467 19.887 1.00 80.06 215 GLN A CA 1
ATOM 1719 C C . GLN A 1 215 ? -6.868 -8.670 21.014 1.00 80.06 215 GLN A C 1
ATOM 1721 O O . GLN A 1 215 ? -7.333 -9.277 21.969 1.00 80.06 215 GLN A O 1
ATOM 1726 N N . VAL A 1 216 ? -6.990 -7.343 20.895 1.00 80.44 216 VAL A N 1
ATOM 1727 C CA . VAL A 1 216 ? -7.692 -6.499 21.884 1.00 80.44 216 VAL A CA 1
ATOM 1728 C C . VAL A 1 216 ? -9.120 -6.991 22.104 1.00 80.44 216 VAL A C 1
ATOM 1730 O O . VAL A 1 216 ? -9.559 -7.142 23.241 1.00 80.44 216 VAL A O 1
ATOM 1733 N N . VAL A 1 217 ? -9.833 -7.283 21.017 1.00 79.88 217 VAL A N 1
ATOM 1734 C CA . VAL A 1 217 ? -11.198 -7.810 21.077 1.00 79.88 217 VAL A CA 1
ATOM 1735 C C . VAL A 1 217 ? -11.231 -9.185 21.749 1.00 79.88 217 VAL A C 1
ATOM 1737 O O . VAL A 1 217 ? -12.013 -9.390 22.672 1.00 79.88 217 VAL A O 1
ATOM 1740 N N . GLN A 1 218 ? -10.364 -10.108 21.332 1.00 78.88 218 GLN A N 1
ATOM 1741 C CA . GLN A 1 218 ? -10.285 -11.455 21.909 1.00 78.88 218 GLN A CA 1
ATOM 1742 C C . GLN A 1 218 ? -9.984 -11.436 23.408 1.00 78.88 218 GLN A C 1
ATOM 1744 O O . GLN A 1 218 ? -10.644 -12.130 24.176 1.00 78.88 218 GLN A O 1
ATOM 1749 N N . THR A 1 219 ? -9.035 -10.602 23.830 1.00 81.00 219 THR A N 1
ATOM 1750 C CA . THR A 1 219 ? -8.670 -10.444 25.239 1.00 81.00 219 THR A CA 1
ATOM 1751 C C . THR A 1 219 ? -9.811 -9.835 26.046 1.00 81.00 219 THR A C 1
ATOM 1753 O O . THR A 1 219 ? -10.129 -10.351 27.111 1.00 81.00 219 THR A O 1
ATOM 1756 N N . HIS A 1 220 ? -10.444 -8.765 25.554 1.00 79.00 220 HIS A N 1
ATOM 1757 C CA . HIS A 1 2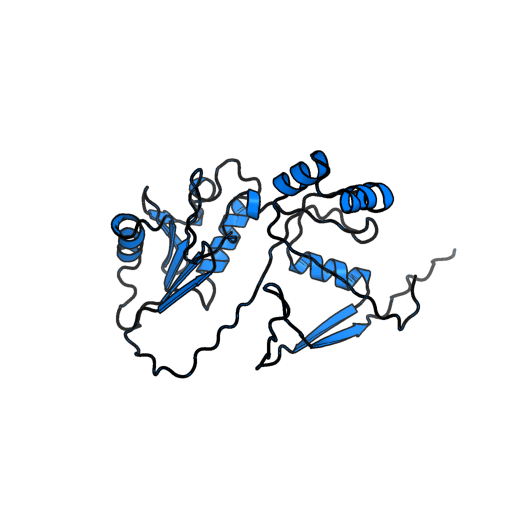20 ? -11.501 -8.072 26.298 1.00 79.00 220 HIS A CA 1
ATOM 1758 C C . HIS A 1 220 ? -12.740 -8.945 26.524 1.00 79.00 220 HIS A C 1
ATOM 1760 O O . HIS A 1 220 ? -13.377 -8.854 27.568 1.00 79.00 220 HIS A O 1
ATOM 1766 N N . PHE A 1 221 ? -13.083 -9.781 25.546 1.00 78.50 221 PHE A N 1
ATOM 1767 C CA . PHE A 1 221 ? -14.240 -10.672 25.616 1.00 78.50 221 PHE A CA 1
ATOM 1768 C C . PHE A 1 221 ? -13.866 -12.118 25.985 1.00 78.50 221 PHE A C 1
ATOM 1770 O O . PHE A 1 221 ? -14.717 -12.996 25.910 1.00 78.50 221 PHE A O 1
ATOM 1777 N N . HIS A 1 222 ? -12.611 -12.370 26.376 1.00 81.38 222 HIS A N 1
ATOM 1778 C CA . HIS A 1 222 ? -12.113 -13.663 26.862 1.00 81.38 222 HIS A CA 1
ATOM 1779 C C . HIS A 1 222 ? -12.395 -14.862 25.941 1.00 81.38 222 HIS A C 1
ATOM 1781 O O . HIS A 1 222 ? -12.709 -15.961 26.402 1.00 81.38 222 HIS A O 1
ATOM 1787 N N . PHE A 1 223 ? -12.242 -14.672 24.630 1.00 76.31 223 PHE A N 1
ATOM 1788 C CA . PHE A 1 223 ? -12.418 -15.746 23.655 1.00 76.31 223 PHE A CA 1
ATOM 1789 C C . PHE A 1 223 ? -11.224 -15.871 22.714 1.00 76.31 223 PHE A C 1
ATOM 1791 O O . PHE A 1 223 ? -10.584 -14.887 22.339 1.00 76.31 223 PHE A O 1
ATOM 1798 N N . LYS A 1 224 ? -10.975 -17.093 22.243 1.00 74.38 224 LYS A N 1
ATOM 1799 C CA . LYS A 1 224 ? -10.073 -17.359 21.118 1.00 74.38 224 LYS A CA 1
ATOM 1800 C C . LYS A 1 224 ? -10.859 -17.889 19.933 1.00 74.38 224 LYS A C 1
ATOM 1802 O O . LYS A 1 224 ? -11.764 -18.703 20.076 1.00 74.38 224 LYS A O 1
ATOM 1807 N N . VAL A 1 225 ? -10.491 -17.419 18.745 1.00 69.12 225 VAL A N 1
ATOM 1808 C CA . VAL A 1 225 ? -10.953 -18.019 17.488 1.00 69.12 225 VAL A CA 1
ATOM 1809 C C . VAL A 1 225 ? -10.040 -19.204 17.204 1.00 69.12 225 VAL A C 1
ATOM 1811 O O . VAL A 1 225 ? -8.858 -18.995 16.928 1.00 69.12 225 VAL A O 1
ATOM 1814 N N . GLU A 1 226 ? -10.580 -20.418 17.286 1.00 71.75 226 GLU A N 1
ATOM 1815 C CA . GLU A 1 226 ? -9.829 -21.654 17.031 1.00 71.75 226 GLU A CA 1
ATOM 1816 C C . GLU A 1 226 ? -9.709 -21.937 15.537 1.00 71.75 226 GLU A C 1
ATOM 1818 O O . GLU A 1 226 ? -8.645 -22.297 15.040 1.00 71.75 226 GLU A O 1
ATOM 1823 N N . SER A 1 227 ? -10.808 -21.748 14.809 1.00 66.44 227 SER A N 1
ATOM 1824 C CA . SER A 1 227 ? -10.850 -21.939 13.367 1.00 66.44 227 SER A CA 1
ATOM 1825 C C . SER A 1 227 ? -11.817 -20.965 12.709 1.00 66.44 227 SER A C 1
ATOM 1827 O O . SER A 1 227 ? -12.824 -20.538 13.283 1.00 66.44 227 SER A O 1
ATOM 1829 N N . VAL A 1 228 ? -11.472 -20.601 11.477 1.00 63.34 228 VAL A N 1
ATOM 1830 C CA . VAL A 1 228 ? -12.327 -19.845 10.568 1.00 63.34 228 VAL A CA 1
ATOM 1831 C C . VAL A 1 228 ? -12.583 -20.752 9.381 1.00 63.34 228 VAL A C 1
ATOM 1833 O O . VAL A 1 228 ? -11.654 -21.058 8.636 1.00 63.34 228 VAL A O 1
ATOM 1836 N N . VAL A 1 229 ? -13.827 -21.184 9.205 1.00 54.28 229 VAL A N 1
ATOM 1837 C CA . VAL A 1 229 ? -14.219 -21.925 8.006 1.00 54.28 229 VAL A CA 1
ATOM 1838 C C . VAL A 1 229 ? -14.799 -20.920 7.025 1.00 54.28 229 VAL A C 1
ATOM 1840 O O . VAL A 1 229 ? -15.877 -20.358 7.247 1.00 54.28 229 VAL A O 1
ATOM 1843 N N . VAL A 1 230 ? -14.045 -20.665 5.959 1.00 56.28 230 VAL A N 1
ATOM 1844 C CA . VAL A 1 230 ? -14.523 -19.919 4.796 1.00 56.28 230 VAL A CA 1
ATOM 1845 C C . VAL A 1 230 ? -15.079 -20.954 3.818 1.00 56.28 230 VAL A C 1
ATOM 1847 O O . VAL A 1 230 ? -14.316 -21.815 3.393 1.00 56.28 230 VAL A O 1
ATOM 1850 N N . PRO A 1 231 ? -16.383 -20.936 3.497 1.00 50.69 231 PRO A N 1
ATOM 1851 C CA . PRO A 1 231 ? -16.947 -21.872 2.531 1.00 50.69 231 PRO A CA 1
ATOM 1852 C C . PRO A 1 231 ? -16.282 -21.719 1.156 1.00 50.69 231 PRO A C 1
ATOM 1854 O O . PRO A 1 231 ? -16.124 -20.591 0.685 1.00 50.69 231 PRO A O 1
ATOM 1857 N N . ASP A 1 232 ? -15.968 -22.836 0.492 1.00 47.75 232 ASP A N 1
ATOM 1858 C CA . ASP A 1 232 ? -15.362 -22.850 -0.854 1.00 47.75 232 ASP A CA 1
ATOM 1859 C C . ASP A 1 232 ? -16.271 -22.225 -1.922 1.00 47.75 232 ASP A C 1
ATOM 1861 O O . ASP A 1 232 ? -15.806 -21.698 -2.930 1.00 47.75 232 ASP A O 1
ATOM 1865 N N . SER A 1 233 ? -17.585 -22.237 -1.683 1.00 46.09 233 SER A N 1
ATOM 1866 C CA . SER A 1 233 ? -18.561 -21.508 -2.482 1.00 46.09 233 SER A CA 1
ATOM 1867 C C . SER A 1 233 ? -19.368 -20.586 -1.584 1.00 46.09 233 SER A C 1
ATOM 1869 O O . SER A 1 233 ? -20.021 -20.996 -0.623 1.00 46.09 233 SER A O 1
ATOM 1871 N N . TYR A 1 234 ? -19.320 -19.302 -1.907 1.00 42.19 234 TYR A N 1
ATOM 1872 C CA . TYR A 1 234 ? -20.143 -18.311 -1.255 1.00 42.19 234 TYR A CA 1
ATOM 1873 C C . TYR A 1 234 ? -21.147 -17.794 -2.277 1.00 42.19 234 TYR A C 1
ATOM 1875 O O . TYR A 1 234 ? -20.787 -17.003 -3.148 1.00 42.19 234 TYR A O 1
ATOM 1883 N N . GLN A 1 235 ? -22.412 -18.219 -2.189 1.00 39.62 235 GLN A N 1
ATOM 1884 C CA . GLN A 1 235 ? -23.487 -17.529 -2.906 1.00 39.62 235 GLN A CA 1
ATOM 1885 C C . GLN A 1 235 ? -23.691 -16.163 -2.250 1.00 39.62 235 GLN A C 1
ATOM 1887 O O . GLN A 1 235 ? -24.537 -15.965 -1.378 1.00 39.62 235 GLN A O 1
ATOM 1892 N N . ALA A 1 236 ? -22.867 -15.203 -2.656 1.00 41.94 236 ALA A N 1
ATOM 1893 C CA . ALA A 1 236 ? -23.038 -13.809 -2.316 1.00 41.94 236 ALA A CA 1
ATOM 1894 C C . ALA A 1 236 ? -24.294 -13.306 -3.032 1.00 41.94 236 ALA A C 1
ATOM 1896 O O . ALA A 1 236 ? -24.213 -12.768 -4.134 1.00 41.94 236 ALA A O 1
ATOM 1897 N N . ARG A 1 237 ? -25.481 -13.475 -2.436 1.00 38.47 237 ARG A N 1
ATOM 1898 C CA . ARG A 1 237 ? -26.631 -12.678 -2.874 1.00 38.47 237 ARG A CA 1
ATOM 1899 C C . ARG A 1 237 ? -26.280 -11.219 -2.607 1.00 38.47 237 ARG A C 1
ATOM 1901 O O . ARG A 1 237 ? -25.981 -10.840 -1.477 1.00 38.47 237 ARG A O 1
ATOM 1908 N N . ARG A 1 238 ? -26.247 -10.422 -3.673 1.00 35.09 238 ARG A N 1
ATOM 1909 C CA . ARG A 1 238 ? -25.914 -8.998 -3.646 1.00 35.09 238 ARG A CA 1
ATOM 1910 C C . ARG A 1 238 ? -27.036 -8.257 -2.905 1.00 35.09 238 ARG A C 1
ATOM 1912 O O . ARG A 1 238 ? -28.037 -7.900 -3.510 1.00 35.09 238 ARG A O 1
ATOM 1919 N N . VAL A 1 239 ? -26.906 -8.095 -1.587 1.00 37.59 239 VAL A N 1
ATOM 1920 C CA . VAL A 1 239 ? -27.859 -7.307 -0.774 1.00 37.59 239 VAL A CA 1
ATOM 1921 C C . VAL A 1 239 ? -27.476 -5.816 -0.790 1.00 37.59 239 VAL A C 1
ATOM 1923 O O . VAL A 1 239 ? -28.336 -4.955 -0.659 1.00 37.59 239 VAL A O 1
ATOM 1926 N N . SER A 1 240 ? -26.197 -5.500 -1.030 1.00 34.44 240 SER A N 1
ATOM 1927 C CA . SER A 1 240 ? -25.675 -4.187 -1.446 1.00 34.44 240 SER A CA 1
ATOM 1928 C C . SER A 1 240 ? -24.216 -4.343 -1.919 1.00 34.44 240 SER A C 1
ATOM 1930 O O . SER A 1 240 ? -23.639 -5.424 -1.778 1.00 34.44 240 SER A O 1
ATOM 1932 N N . ASP A 1 241 ? -23.593 -3.290 -2.461 1.00 39.91 241 ASP A N 1
ATOM 1933 C CA . ASP A 1 241 ? -22.207 -3.310 -2.974 1.00 39.91 241 ASP A CA 1
ATOM 1934 C C . ASP A 1 241 ? -21.126 -3.591 -1.914 1.00 39.91 241 ASP A C 1
ATOM 1936 O O . ASP A 1 241 ? -19.939 -3.741 -2.233 1.00 39.91 241 ASP A O 1
ATOM 1940 N N . HIS A 1 242 ? -21.510 -3.709 -0.641 1.00 36.97 242 HIS A N 1
ATOM 1941 C CA . HIS A 1 242 ? -20.597 -3.934 0.465 1.00 36.97 242 HIS A CA 1
ATOM 1942 C C . HIS A 1 242 ? -21.113 -5.050 1.387 1.00 36.97 242 HIS A C 1
ATOM 1944 O O . HIS A 1 242 ? -21.983 -4.821 2.216 1.00 36.97 242 HIS A O 1
ATOM 1950 N N . LEU A 1 243 ? -20.452 -6.213 1.277 1.00 36.88 243 LEU A N 1
ATOM 1951 C CA . LEU A 1 243 ? -20.579 -7.466 2.048 1.00 36.88 243 LEU A CA 1
ATOM 1952 C C . LEU A 1 243 ? -21.508 -8.504 1.404 1.00 36.88 243 LEU A C 1
ATOM 1954 O O . LEU A 1 243 ? -22.684 -8.254 1.155 1.00 36.88 243 LEU A O 1
ATOM 1958 N N . PRO A 1 244 ? -20.948 -9.701 1.167 1.00 36.28 244 PRO A N 1
ATOM 1959 C CA . PRO A 1 244 ? -21.062 -10.695 2.227 1.00 36.28 244 PRO A CA 1
ATOM 1960 C C . PRO A 1 244 ? -19.780 -11.515 2.455 1.00 36.28 244 PRO A C 1
ATOM 1962 O O . PRO A 1 244 ? -19.105 -11.925 1.517 1.00 36.28 244 PRO A O 1
ATOM 1965 N N . VAL A 1 245 ? -19.477 -11.788 3.725 1.00 38.41 245 VAL A N 1
ATOM 1966 C CA . VAL A 1 245 ? -18.644 -12.922 4.151 1.00 38.41 245 VAL A CA 1
ATOM 1967 C C . VAL A 1 245 ? -19.341 -13.534 5.373 1.00 38.41 245 VAL A C 1
ATOM 1969 O O . VAL A 1 245 ? -19.208 -13.023 6.478 1.00 38.41 245 VAL A O 1
ATOM 1972 N N . LEU A 1 246 ? -20.130 -14.594 5.187 1.00 42.34 246 LEU A N 1
ATOM 1973 C CA . LEU A 1 246 ? -20.538 -15.530 6.246 1.00 42.34 246 LEU A CA 1
ATOM 1974 C C . LEU A 1 246 ? -19.370 -16.503 6.406 1.00 42.34 246 LEU A C 1
ATOM 1976 O O . LEU A 1 246 ? -19.315 -17.565 5.792 1.00 42.34 246 LEU A O 1
ATOM 1980 N N . SER A 1 247 ? -18.393 -16.112 7.210 1.00 42.47 247 SER A N 1
ATOM 1981 C CA . SER A 1 247 ? -17.451 -17.064 7.788 1.00 42.47 247 SER A CA 1
ATOM 1982 C C . SER A 1 247 ? -18.109 -17.706 9.006 1.00 42.47 247 SER A C 1
ATOM 1984 O O . SER A 1 247 ? -18.606 -16.982 9.874 1.00 42.47 247 SER A O 1
ATOM 1986 N N . ARG A 1 248 ? -18.091 -19.039 9.108 1.00 45.66 248 ARG A N 1
ATOM 1987 C CA . ARG A 1 248 ? -18.439 -19.711 10.367 1.00 45.66 248 ARG A CA 1
ATOM 1988 C C . ARG A 1 248 ? -17.202 -19.673 11.266 1.00 45.66 248 ARG A C 1
ATOM 1990 O O . ARG A 1 248 ? -16.129 -20.124 10.866 1.00 45.66 248 ARG A O 1
ATOM 1997 N N . LEU A 1 249 ? -17.354 -19.089 12.452 1.00 44.53 249 LEU A N 1
ATOM 1998 C CA . LEU A 1 249 ? -16.299 -18.980 13.457 1.00 44.53 249 LEU A CA 1
ATOM 1999 C C . LEU A 1 249 ? -16.564 -19.985 14.576 1.00 44.53 249 LEU A C 1
ATOM 2001 O O . LEU A 1 249 ? -17.664 -19.997 15.127 1.00 44.53 249 LEU A O 1
ATOM 2005 N N . SER A 1 250 ? -15.554 -20.781 14.921 1.00 57.03 250 SER A N 1
ATOM 2006 C CA . SER A 1 250 ? -15.561 -21.595 16.139 1.00 57.03 250 SER A CA 1
ATOM 2007 C C . SER A 1 250 ? -14.772 -20.862 17.219 1.00 57.03 250 SER A C 1
ATOM 2009 O O . SER A 1 250 ? -13.608 -20.498 17.006 1.00 57.03 250 SER A O 1
ATOM 2011 N N . LEU A 1 251 ? -15.421 -20.605 18.355 1.00 62.47 251 LEU A N 1
ATOM 2012 C CA . LEU A 1 251 ? -14.845 -19.879 19.484 1.00 62.47 251 LEU A CA 1
ATOM 2013 C C . LEU A 1 251 ? -14.657 -20.820 20.669 1.00 62.47 251 LEU A C 1
ATOM 2015 O O . LEU A 1 251 ? -15.507 -21.671 20.925 1.00 62.47 251 LEU A O 1
ATOM 2019 N N . LYS A 1 252 ? -13.579 -20.607 21.419 1.00 68.56 252 LYS A N 1
ATOM 2020 C CA . LYS A 1 252 ? -13.359 -21.235 22.719 1.00 68.56 252 LYS A CA 1
ATOM 2021 C C . LYS A 1 252 ? -13.254 -20.163 23.791 1.00 68.56 252 LYS A C 1
ATOM 2023 O O . LYS A 1 252 ? -12.487 -19.209 23.634 1.00 68.56 252 LYS A O 1
ATOM 2028 N N . GLU A 1 253 ? -14.032 -20.330 24.853 1.00 69.56 253 GLU A N 1
ATOM 2029 C CA . GLU A 1 253 ? -13.936 -19.500 26.052 1.00 69.56 253 GLU A CA 1
ATOM 2030 C C . GLU A 1 253 ? -12.651 -19.838 26.807 1.00 69.56 253 GLU A C 1
ATOM 2032 O O . GLU A 1 253 ? -12.312 -21.009 27.007 1.00 69.56 253 GLU A O 1
ATOM 2037 N N . GLU A 1 254 ? -11.916 -18.805 27.213 1.00 58.34 254 GLU A N 1
ATOM 2038 C CA . GLU A 1 254 ? -10.776 -18.980 28.106 1.00 58.34 254 GLU A CA 1
ATOM 2039 C C . GLU A 1 254 ? -11.257 -18.842 29.557 1.00 58.34 254 GLU A C 1
ATOM 2041 O O . GLU A 1 254 ? -11.956 -17.876 29.878 1.00 58.34 254 GLU A O 1
ATOM 2046 N N . PRO A 1 255 ? -10.896 -19.772 30.459 1.00 55.78 255 PRO A N 1
ATOM 2047 C CA . PRO A 1 255 ? -11.273 -19.659 31.859 1.00 55.78 255 PRO A CA 1
ATOM 2048 C C . PRO A 1 255 ? -10.664 -18.387 32.455 1.00 55.78 255 PRO A C 1
ATOM 2050 O O . PRO A 1 255 ? -9.451 -18.169 32.392 1.00 55.78 255 PRO A O 1
ATOM 2053 N N . VAL A 1 256 ? -11.507 -17.550 33.063 1.00 53.50 256 VAL A N 1
ATOM 2054 C CA . VAL A 1 256 ? -11.061 -16.370 33.806 1.00 53.50 256 VAL A CA 1
ATOM 2055 C C . VAL A 1 256 ? -10.238 -16.857 34.998 1.00 53.50 256 VAL A C 1
ATOM 2057 O O . VAL A 1 256 ? -10.775 -17.424 35.950 1.00 53.50 256 VAL A O 1
ATOM 2060 N N . GLN A 1 257 ? -8.917 -16.666 34.955 1.00 46.66 257 GLN A N 1
ATOM 2061 C CA . GLN A 1 257 ? -8.083 -16.872 36.134 1.00 46.66 257 GLN A CA 1
ATOM 2062 C C . GLN A 1 257 ? -8.454 -15.806 37.166 1.00 46.66 257 GLN A C 1
ATOM 2064 O O . GLN A 1 257 ? -8.004 -14.664 37.088 1.00 46.66 257 GLN A O 1
ATOM 2069 N N . ASN A 1 258 ? -9.283 -16.184 38.141 1.00 40.06 258 ASN A N 1
ATOM 2070 C CA . ASN A 1 258 ? -9.486 -15.391 39.344 1.00 40.06 258 ASN A CA 1
ATOM 2071 C C . ASN A 1 258 ? -8.122 -15.196 40.010 1.00 40.06 258 ASN A C 1
ATOM 2073 O O . ASN A 1 258 ? -7.578 -16.121 40.620 1.00 40.06 258 ASN A O 1
ATOM 2077 N N . LYS A 1 259 ? -7.567 -13.981 39.910 1.00 41.78 259 LYS A N 1
ATOM 2078 C CA . LYS A 1 259 ? -6.578 -13.511 40.877 1.00 41.78 259 LYS A CA 1
ATOM 2079 C C . LYS A 1 259 ? -7.275 -13.564 42.230 1.00 41.78 259 LYS A C 1
ATOM 2081 O O . LYS A 1 259 ? -8.099 -12.706 42.526 1.00 41.78 259 LYS A O 1
ATOM 2086 N N . LYS A 1 260 ? -6.998 -14.619 43.000 1.00 39.91 260 LYS A N 1
ATOM 2087 C CA . LYS A 1 260 ? -7.395 -14.698 44.402 1.00 39.91 260 LYS A CA 1
ATOM 2088 C C . LYS A 1 260 ? -6.946 -13.408 45.075 1.00 39.91 260 LYS A C 1
ATOM 2090 O O . LYS A 1 260 ? -5.772 -13.045 44.991 1.00 39.91 260 LYS A O 1
ATOM 2095 N N . GLU A 1 261 ? -7.902 -12.736 45.699 1.00 40.62 261 GLU A N 1
ATOM 2096 C CA . GLU A 1 261 ? -7.658 -11.720 46.707 1.00 40.62 261 GLU A CA 1
ATOM 2097 C C . GLU A 1 261 ? -6.644 -12.288 47.702 1.00 40.62 261 GLU A C 1
ATOM 2099 O O . GLU A 1 261 ? -6.890 -13.302 48.358 1.00 40.62 261 GLU A O 1
ATOM 2104 N N . ALA A 1 262 ? -5.469 -11.668 47.770 1.00 36.00 262 ALA A N 1
ATOM 2105 C CA . ALA A 1 262 ? -4.601 -11.828 48.918 1.00 36.00 262 ALA A CA 1
ATOM 2106 C C . ALA A 1 262 ? -5.204 -10.964 50.029 1.00 36.00 262 ALA A C 1
ATOM 2108 O O . ALA A 1 262 ? -4.891 -9.785 50.160 1.00 36.00 262 ALA A O 1
ATOM 2109 N N . THR A 1 263 ? -6.139 -11.547 50.774 1.00 41.94 263 THR A N 1
ATOM 2110 C CA . THR A 1 263 ? -6.427 -11.115 52.136 1.00 41.94 263 THR A CA 1
ATOM 2111 C C . THR A 1 263 ? -5.290 -11.630 53.011 1.00 41.94 263 THR A C 1
ATOM 2113 O O . THR A 1 263 ? -5.138 -12.843 53.156 1.00 41.94 263 THR A O 1
ATOM 2116 N N . ILE A 1 264 ? -4.449 -10.714 53.491 1.00 36.50 264 ILE A N 1
ATOM 2117 C CA . ILE A 1 264 ? -4.090 -10.423 54.895 1.00 36.50 264 ILE A CA 1
ATOM 2118 C C . ILE A 1 264 ? -3.080 -9.272 54.854 1.00 36.50 264 ILE A C 1
ATOM 2120 O O . ILE A 1 264 ? -2.066 -9.402 54.130 1.00 36.50 264 ILE A O 1
#

Sequence (264 aa):
MGSPGDTGLILIQIDGLSYRQFQTALGKNRMPYLKHLLNKNYKNIRSFFLKKQKAQNRDESSRTISADEIRITTMGPLGHIYLPRQILKKDLKAAAWELVVSAAIPLVFFQDRQEIYACDQYGLFRLSDGVERIPGKQHPHRDRVISDLKRICSHQNAGDLVISGWQQHKRPLSFSTECGAHGGPGKNETHPFLLIPSNMLTDEKVIFRAEDLRQVVQTHFHFKVESVVVPDSYQARRVSDHLPVLSRLSLKEEPVQNKKEATI

Solvent-accessible surface area (backbone atoms only — not comparable to full-atom values): 16404 Å² total; per-residue (Å²): 135,82,62,98,84,65,88,78,85,84,86,83,86,85,70,90,69,21,42,68,56,50,52,51,32,50,75,68,56,73,38,56,68,59,52,52,49,37,73,73,67,36,88,63,78,47,74,27,40,61,58,88,87,80,91,83,91,79,90,78,81,86,69,93,75,65,74,77,51,74,46,77,51,67,58,27,24,35,32,28,34,34,70,21,75,84,64,62,79,85,50,58,65,58,53,40,48,44,39,24,70,76,67,62,39,45,27,30,32,36,67,58,93,94,43,48,36,33,29,34,90,90,46,78,45,50,42,85,75,32,37,46,71,56,43,29,78,86,34,95,53,24,69,57,46,41,54,51,50,49,51,53,60,69,35,96,84,43,31,63,33,36,39,31,26,52,45,73,97,52,82,61,42,56,76,47,96,67,99,73,71,64,86,52,72,41,61,60,70,66,38,34,59,47,86,56,58,74,86,60,62,89,65,88,73,76,68,42,41,46,68,51,53,52,48,44,53,27,61,71,69,40,39,44,78,80,48,76,49,70,63,96,72,73,88,64,70,79,82,50,103,76,65,78,80,84,59,53,72,44,74,44,77,56,83,80,79,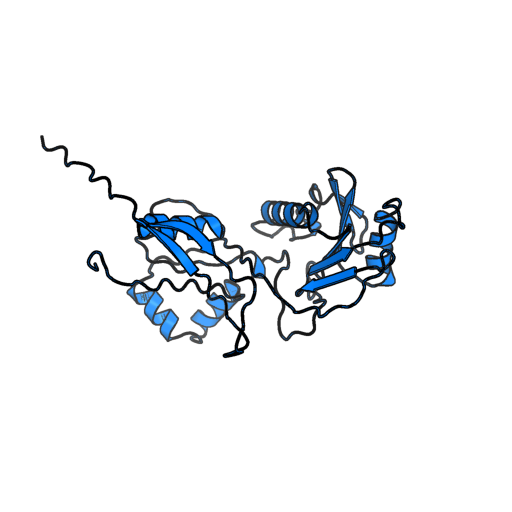75,77,73,80,81,84,128

Foldseek 3Di:
DDDVPDDDDDDDDDDQFFPVNVVVCVVVCVPVVVVVVCVPFQVDWAWAFEDDDDDDDDDDPDDPDDLQDWDWDFAWQKIFIAGRPVPPLPPPPVVLVCCCPVVVQAKKWADDPLWIWMAGPVGIDTLCVCLCVFAHPPQPCSNVLSVVVSCQRPPPPGHRMMTGQGDVPDDGDTPDDDPDGADGSYNRRRTGIDRDGPVLDPDPPSYDYNVRVVVSVCVVQQKDFPDWDFDPDDPPPCPDPDDDTPIDTDIDGDDPPPPPPPDD